Protein AF-A0A7W7F757-F1 (afdb_monomer)

Mean predicted aligned error: 9.84 Å

Secondary structure (DSSP, 8-state):
--EEEEE-PPPPTT-----------S-B----TTEEEEESSPP-----SSSS-S--GGGGSPPEE-EEEETTEEEE-S-TT----HHHHHTTHHHHHGGG-GGG-EEEEEEEEEES-HHHHHHGGG-STTHHHHSTTTT-TTS----EEEEETTEEEEE---SSS--TT--STTGGGGGGGS-GGGS-HHHHT-SEEEETTTEEEEEEESSSEEEEEEEEEE-SSTT-EEEEEEEEESS--SSHHHHHHHHHHHHHHHHHIIIIIITT-

InterPro domains:
  IPR001663 Aromatic-ring-hydroxylating dioxygenase, alpha subunit [PTHR43756] (50-266)
  IPR015879 Aromatic-ring-hydroxylating dioxygenase, alpha subunit, C-terminal domain [PF00848] (103-267)
  IPR036922 Rieske [2Fe-2S] iron-sulphur domain superfamily [G3DSA:2.102.10.10] (54-86)

Structure (mmCIF, N/CA/C/O backbone):
data_AF-A0A7W7F757-F1
#
_entry.id   AF-A0A7W7F757-F1
#
loop_
_atom_site.group_PDB
_atom_site.id
_atom_site.type_symbol
_atom_site.label_atom_id
_atom_site.label_alt_id
_atom_site.label_comp_id
_atom_site.label_asym_id
_atom_site.label_entity_id
_atom_site.label_seq_id
_atom_site.pdbx_PDB_ins_code
_atom_site.Cartn_x
_atom_site.Cartn_y
_atom_site.Cartn_z
_atom_site.occupancy
_atom_site.B_iso_or_equiv
_atom_site.auth_seq_id
_atom_site.auth_comp_id
_atom_site.auth_asym_id
_atom_site.auth_atom_id
_atom_site.pdbx_PDB_model_num
ATOM 1 N N . MET A 1 1 ? -2.028 -22.782 8.704 1.00 47.50 1 MET A N 1
ATOM 2 C CA . MET A 1 1 ? -1.669 -22.076 9.960 1.00 47.50 1 MET A CA 1
ATOM 3 C C . MET A 1 1 ? -2.943 -21.423 10.500 1.00 47.50 1 MET A C 1
ATOM 5 O O . MET A 1 1 ? -3.768 -21.053 9.683 1.00 47.50 1 MET A O 1
ATOM 9 N N . ARG A 1 2 ? -3.193 -21.351 11.820 1.00 57.19 2 ARG A N 1
ATOM 10 C CA . ARG A 1 2 ? -4.355 -20.605 12.362 1.00 57.19 2 ARG A CA 1
ATOM 11 C C . ARG A 1 2 ? -3.866 -19.263 12.910 1.00 57.19 2 ARG A C 1
ATOM 13 O O . ARG A 1 2 ? -3.145 -19.259 13.908 1.00 57.19 2 ARG A O 1
ATOM 20 N N . VAL A 1 3 ? -4.242 -18.168 12.255 1.00 57.59 3 VAL A N 1
ATOM 21 C CA . VAL A 1 3 ? -3.967 -16.788 12.689 1.00 57.59 3 VAL A CA 1
ATOM 22 C C . VAL A 1 3 ? -5.053 -16.351 13.678 1.00 57.59 3 VAL A C 1
ATOM 24 O O . VAL A 1 3 ? -6.215 -16.721 13.520 1.00 57.59 3 VAL A O 1
ATOM 27 N N . ARG A 1 4 ? -4.690 -15.616 14.735 1.00 63.56 4 ARG A N 1
ATOM 28 C CA . ARG A 1 4 ? -5.639 -15.052 15.709 1.00 63.56 4 ARG A CA 1
ATOM 29 C C . ARG A 1 4 ? -5.236 -13.622 16.054 1.00 63.56 4 ARG A C 1
ATOM 31 O O . ARG A 1 4 ? -4.055 -13.393 16.292 1.00 63.56 4 ARG A O 1
ATOM 38 N N . ALA A 1 5 ? -6.203 -12.716 16.174 1.00 61.12 5 ALA A N 1
ATOM 39 C CA . ALA A 1 5 ? -5.987 -11.344 16.636 1.00 61.12 5 ALA A CA 1
ATOM 40 C C . ALA A 1 5 ? -6.722 -11.055 17.951 1.00 61.12 5 ALA A C 1
ATOM 42 O O . ALA A 1 5 ? -7.793 -11.617 18.201 1.00 61.12 5 ALA A O 1
ATOM 43 N N . ARG A 1 6 ? -6.120 -10.221 18.807 1.00 64.00 6 ARG A N 1
ATOM 44 C CA . ARG A 1 6 ? -6.557 -9.932 20.184 1.00 64.00 6 ARG A CA 1
ATOM 45 C C . ARG A 1 6 ? -6.251 -8.486 20.575 1.00 64.00 6 ARG A C 1
ATOM 47 O O . ARG A 1 6 ? -5.293 -7.924 20.064 1.00 64.00 6 ARG A O 1
ATOM 54 N N . VAL A 1 7 ? -7.002 -7.890 21.507 1.00 61.09 7 VAL A N 1
ATOM 55 C CA . VAL A 1 7 ? -6.640 -6.561 22.050 1.00 61.09 7 VAL A CA 1
ATOM 56 C C . VAL A 1 7 ? -5.357 -6.685 22.868 1.00 61.09 7 VAL A C 1
ATOM 58 O O . VAL A 1 7 ? -5.273 -7.540 23.751 1.00 61.09 7 VAL A O 1
ATOM 61 N N . ASN A 1 8 ? -4.393 -5.802 22.620 1.00 50.56 8 ASN A N 1
ATOM 62 C CA . ASN A 1 8 ? -3.241 -5.606 23.491 1.00 50.56 8 ASN A CA 1
ATOM 63 C C . ASN A 1 8 ? -3.662 -4.696 24.662 1.00 50.56 8 ASN A C 1
ATOM 65 O O . ASN A 1 8 ? -3.416 -3.493 24.662 1.00 50.56 8 ASN A O 1
ATOM 69 N N . GLY A 1 9 ? -4.438 -5.248 25.596 1.00 44.56 9 GLY A N 1
ATOM 70 C CA . GLY A 1 9 ? -4.902 -4.534 26.786 1.00 44.56 9 GLY A CA 1
ATOM 71 C C . GLY A 1 9 ? -3.880 -4.623 27.914 1.00 44.56 9 GLY A C 1
ATOM 72 O O . GLY A 1 9 ? -3.249 -5.668 28.090 1.00 44.56 9 GLY A O 1
ATOM 73 N N . LEU A 1 10 ? -3.737 -3.549 28.697 1.00 39.78 10 LEU A N 1
ATOM 74 C CA . LEU A 1 10 ? -3.018 -3.625 29.966 1.00 39.78 10 LEU A CA 1
ATOM 75 C C . LEU A 1 10 ? -3.708 -4.668 30.867 1.00 39.78 10 LEU A C 1
ATOM 77 O O . LEU A 1 10 ? -4.940 -4.666 30.957 1.00 39.78 10 LEU A O 1
ATOM 81 N N . PRO A 1 11 ? -2.945 -5.556 31.524 1.00 46.22 11 PRO A N 1
ATOM 82 C CA . PRO A 1 11 ? -3.489 -6.377 32.595 1.00 46.22 11 PRO A CA 1
ATOM 83 C C . PRO A 1 11 ? -4.147 -5.508 33.677 1.00 46.22 11 PRO A C 1
ATOM 85 O O . PRO A 1 11 ? -3.772 -4.341 33.836 1.00 46.22 11 PRO A O 1
ATOM 88 N N . PRO A 1 12 ? -5.054 -6.070 34.498 1.00 48.41 12 PRO A N 1
ATOM 89 C CA . PRO A 1 12 ? -5.317 -5.515 35.824 1.00 48.41 12 PRO A CA 1
ATOM 90 C C . PRO A 1 12 ? -3.982 -5.227 36.544 1.00 48.41 12 PRO A C 1
ATOM 92 O O . PRO A 1 12 ? -3.024 -5.956 36.290 1.00 48.41 12 PRO A O 1
ATOM 95 N N . PRO A 1 13 ? -3.894 -4.242 37.458 1.00 44.50 13 PRO A N 1
ATOM 96 C CA . PRO A 1 13 ? -2.628 -3.732 38.020 1.00 44.50 13 PRO A CA 1
ATOM 97 C C . PRO A 1 13 ? -1.660 -4.773 38.623 1.00 44.50 13 PRO A C 1
ATOM 99 O O . PRO A 1 13 ? -0.512 -4.449 38.907 1.00 44.50 13 PRO A O 1
ATOM 102 N N . GLU A 1 14 ? -2.116 -6.010 38.821 1.00 44.19 14 GLU A N 1
ATOM 103 C CA . GLU A 1 14 ? -1.440 -7.104 39.520 1.00 44.19 14 GLU A CA 1
ATOM 104 C C . GLU A 1 14 ? -1.126 -8.318 38.613 1.00 44.19 14 GLU A C 1
ATOM 106 O O . GLU A 1 14 ? -0.778 -9.388 39.107 1.00 44.19 14 GLU A O 1
ATOM 111 N N . CYS A 1 15 ? -1.268 -8.197 37.286 1.00 39.16 15 CYS A N 1
ATOM 112 C CA . CYS A 1 15 ? -1.008 -9.284 36.332 1.00 39.16 15 CYS A CA 1
ATOM 113 C C . CYS A 1 15 ? 0.158 -8.966 35.383 1.00 39.16 15 CYS A C 1
ATOM 115 O O . CYS A 1 15 ? 0.242 -7.878 34.828 1.00 39.16 15 CYS A O 1
ATOM 117 N N . GLU A 1 16 ? 1.022 -9.947 35.119 1.00 37.19 16 GLU A N 1
ATOM 118 C CA . GLU A 1 16 ? 2.054 -9.857 34.078 1.00 37.19 16 GLU A CA 1
ATOM 119 C C . GLU A 1 16 ? 1.588 -10.554 32.787 1.00 37.19 16 GLU A C 1
ATOM 121 O O . GLU A 1 16 ? 1.068 -11.674 32.813 1.00 37.19 16 GLU A O 1
ATOM 126 N N . VAL A 1 17 ? 1.798 -9.914 31.627 1.00 40.97 17 VAL A N 1
ATOM 127 C CA . VAL A 1 17 ? 1.723 -10.602 30.326 1.00 40.97 17 VAL A CA 1
ATOM 128 C C . VAL A 1 17 ? 3.021 -11.385 30.152 1.00 40.97 17 VAL A C 1
ATOM 130 O O . VAL A 1 17 ? 4.090 -10.789 30.048 1.00 40.97 17 VAL A O 1
ATOM 133 N N . GLY A 1 18 ? 2.947 -12.711 30.038 1.00 34.53 18 GLY A N 1
ATOM 134 C CA . GLY A 1 18 ? 4.100 -13.508 29.620 1.00 34.53 18 GLY A CA 1
ATOM 135 C C . GLY A 1 18 ? 4.589 -13.074 28.231 1.00 34.53 18 GLY A C 1
ATOM 136 O O . GLY A 1 18 ? 3.899 -13.285 27.226 1.00 34.53 18 GLY A O 1
ATOM 137 N N . ALA A 1 19 ? 5.779 -12.472 28.170 1.00 31.95 19 ALA A N 1
ATOM 138 C CA . ALA A 1 19 ? 6.460 -12.098 26.936 1.00 31.95 19 ALA A CA 1
ATOM 139 C C . ALA A 1 19 ? 6.980 -13.356 26.218 1.00 31.95 19 ALA A C 1
ATOM 141 O O . ALA A 1 19 ? 8.123 -13.775 26.378 1.00 31.95 19 ALA A O 1
ATOM 142 N N . GLY A 1 20 ? 6.119 -13.995 25.426 1.00 28.67 20 GLY A N 1
ATOM 143 C CA . GLY A 1 20 ? 6.567 -14.953 24.420 1.00 28.67 20 GLY A CA 1
ATOM 144 C C . GLY A 1 20 ? 7.278 -14.196 23.303 1.00 28.67 20 GLY A C 1
ATOM 145 O O . GLY A 1 20 ? 6.689 -13.291 22.712 1.00 28.67 20 GLY A O 1
ATOM 146 N N . SER A 1 21 ? 8.533 -14.541 23.020 1.00 27.22 21 SER A N 1
ATOM 147 C CA . SER A 1 21 ? 9.286 -13.931 21.928 1.00 27.22 21 SER A CA 1
ATOM 148 C C . SER A 1 21 ? 8.560 -14.120 20.592 1.00 27.22 21 SER A C 1
ATOM 150 O O . SER A 1 21 ? 8.109 -15.216 20.245 1.00 27.22 21 SER A O 1
ATOM 152 N N . LEU A 1 22 ? 8.445 -13.023 19.840 1.00 30.17 22 LEU A N 1
ATOM 15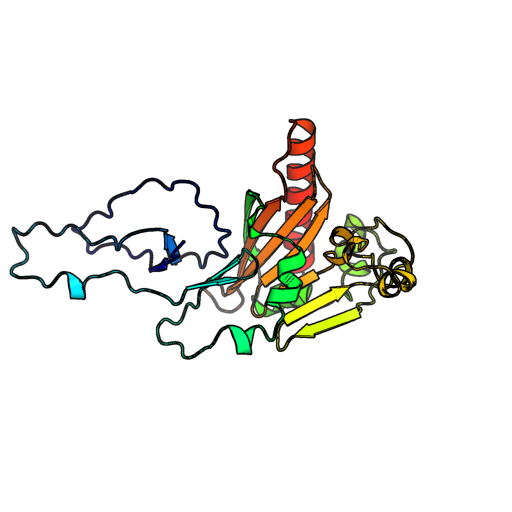3 C CA . LEU A 1 22 ? 8.004 -13.008 18.450 1.00 30.17 22 LEU A CA 1
ATOM 154 C C . LEU A 1 22 ? 8.953 -13.894 17.635 1.00 30.17 22 LEU A C 1
ATOM 156 O O . LEU A 1 22 ? 10.028 -13.464 17.224 1.00 30.17 22 LEU A O 1
ATOM 160 N N . ARG A 1 23 ? 8.573 -15.147 17.373 1.00 27.22 23 ARG A N 1
ATOM 161 C CA . ARG A 1 23 ? 9.147 -15.865 16.234 1.00 27.22 23 ARG A CA 1
ATOM 162 C C . ARG A 1 23 ? 8.566 -15.219 14.986 1.00 27.22 23 ARG A C 1
ATOM 164 O O . ARG A 1 23 ? 7.346 -15.265 14.816 1.00 27.22 23 ARG A O 1
ATOM 171 N N . GLN A 1 24 ? 9.435 -14.632 14.155 1.00 28.56 24 GLN A N 1
ATOM 172 C CA . GLN A 1 24 ? 9.134 -14.183 12.792 1.00 28.56 24 GLN A CA 1
ATOM 173 C C . GLN A 1 24 ? 8.212 -15.209 12.126 1.00 28.56 24 GLN A C 1
ATOM 175 O O . GLN A 1 24 ? 8.634 -16.291 11.717 1.00 28.56 24 GLN A O 1
ATOM 180 N N . SER A 1 25 ? 6.920 -14.909 12.121 1.00 29.28 25 SER A N 1
ATOM 181 C CA . SER A 1 25 ? 5.901 -15.732 11.487 1.00 29.28 25 SER A CA 1
ATOM 182 C C . SER A 1 25 ? 5.552 -15.057 10.171 1.00 29.28 25 SER A C 1
ATO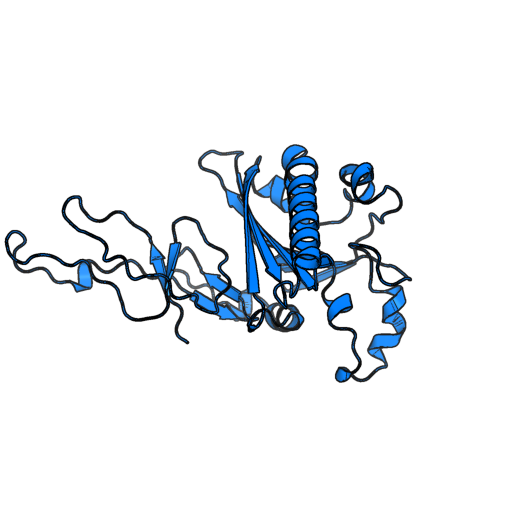M 184 O O . SER A 1 25 ? 5.565 -13.834 10.081 1.00 29.28 25 SER A O 1
ATOM 186 N N . ARG A 1 26 ? 5.316 -15.890 9.156 1.00 34.78 26 ARG A N 1
ATOM 187 C CA . ARG A 1 26 ? 5.163 -15.610 7.718 1.00 34.78 26 ARG A CA 1
ATOM 188 C C . ARG A 1 26 ? 3.907 -14.786 7.377 1.00 34.78 26 ARG A C 1
ATOM 190 O O . ARG A 1 26 ? 3.097 -15.201 6.565 1.00 34.78 26 ARG A O 1
ATOM 197 N N . ALA A 1 27 ? 3.698 -13.687 8.081 1.00 30.39 27 ALA A N 1
ATOM 198 C CA . ALA A 1 27 ? 2.428 -13.001 8.202 1.00 30.39 27 ALA A CA 1
ATOM 199 C C . ALA A 1 27 ? 2.651 -11.497 8.031 1.00 30.39 27 ALA A C 1
ATOM 201 O O . ALA A 1 27 ? 3.305 -10.869 8.863 1.00 30.39 27 ALA A O 1
ATOM 202 N N . PHE A 1 28 ? 2.115 -10.933 6.951 1.00 34.53 28 PHE A N 1
ATOM 203 C CA . PHE A 1 28 ? 2.102 -9.493 6.726 1.00 34.53 28 PHE A CA 1
ATOM 204 C C . PHE A 1 28 ? 0.945 -8.867 7.491 1.00 34.53 28 PHE A C 1
ATOM 206 O O . PHE A 1 28 ? -0.220 -9.208 7.281 1.00 34.53 28 PHE A O 1
ATOM 213 N N . TYR A 1 29 ? 1.293 -7.987 8.426 1.00 44.66 29 TYR A N 1
ATOM 214 C CA . TYR A 1 29 ? 0.347 -7.306 9.295 1.00 44.66 29 TYR A CA 1
ATOM 215 C C . TYR A 1 29 ? -0.041 -5.970 8.669 1.00 44.66 29 TYR A C 1
ATOM 217 O O . TYR A 1 29 ? 0.828 -5.169 8.335 1.00 44.66 29 TYR A O 1
ATOM 225 N N . LEU A 1 30 ? -1.340 -5.695 8.612 1.00 42.50 30 LEU A N 1
ATOM 226 C CA . LEU A 1 30 ? -1.871 -4.335 8.553 1.00 42.50 30 LEU A CA 1
ATOM 227 C C . LEU A 1 30 ? -2.345 -3.997 9.971 1.00 42.50 30 LEU A C 1
ATOM 229 O O . LEU A 1 30 ? -3.523 -4.183 10.286 1.00 42.50 30 LEU A O 1
ATOM 233 N N . PRO A 1 31 ? -1.429 -3.671 10.902 1.00 37.88 31 PRO A N 1
ATOM 234 C CA . PRO A 1 31 ? -1.757 -3.570 12.302 1.00 37.88 31 PRO A CA 1
ATOM 235 C C . PRO A 1 31 ? -2.674 -2.377 12.523 1.00 37.88 31 PRO A C 1
ATOM 237 O O . PRO A 1 31 ? -2.313 -1.214 12.366 1.00 37.88 31 PRO A O 1
ATOM 240 N N . VAL A 1 32 ? -3.845 -2.700 13.035 1.00 46.84 32 VAL A N 1
ATOM 241 C CA . VAL A 1 32 ? -4.548 -1.802 13.930 1.00 46.84 32 VAL A CA 1
ATOM 242 C C . VAL A 1 32 ? -3.661 -1.682 15.183 1.00 46.84 32 VAL A C 1
ATOM 244 O O . VAL A 1 32 ? -3.337 -2.716 15.767 1.00 46.84 32 VAL A O 1
ATOM 247 N N . PRO A 1 33 ? -3.213 -0.484 15.605 1.00 37.25 33 PRO A N 1
ATOM 248 C CA . PRO A 1 33 ? -2.121 -0.331 16.583 1.00 37.25 33 PRO A CA 1
ATOM 249 C C . PRO A 1 33 ? -2.335 -1.018 17.941 1.00 37.25 33 PRO A C 1
ATOM 251 O O . PRO A 1 33 ? -1.374 -1.301 18.651 1.00 37.25 33 PRO A O 1
ATOM 254 N N . TRP A 1 34 ? -3.589 -1.291 18.302 1.00 42.06 34 TRP A N 1
ATOM 255 C CA . TRP A 1 34 ? -3.996 -1.935 19.554 1.00 42.06 34 TRP A CA 1
ATOM 256 C C . TRP A 1 34 ? -4.328 -3.431 19.406 1.00 42.06 34 TRP A C 1
ATOM 258 O O . TRP A 1 34 ? -4.761 -4.062 20.372 1.00 42.06 34 TRP A O 1
ATOM 268 N N . LEU A 1 35 ? -4.140 -4.012 18.217 1.00 39.75 35 LEU A N 1
ATOM 269 C CA . LEU A 1 35 ? -4.458 -5.402 17.909 1.00 39.75 35 LEU A CA 1
ATOM 270 C C . LEU A 1 35 ? -3.176 -6.245 17.803 1.00 39.75 35 LEU A C 1
ATOM 272 O O . LEU A 1 35 ? -2.370 -6.076 16.893 1.00 39.75 35 LEU A O 1
ATOM 276 N N . ASP A 1 36 ? -3.007 -7.181 18.730 1.00 46.47 36 ASP A N 1
ATOM 277 C CA . ASP A 1 36 ? -1.928 -8.164 18.745 1.00 46.47 36 ASP A CA 1
ATOM 278 C C . ASP A 1 36 ? -2.355 -9.427 17.982 1.00 46.47 36 ASP A C 1
ATOM 280 O O . ASP A 1 36 ? -3.330 -10.099 18.341 1.00 46.47 36 ASP A O 1
ATOM 284 N N . ILE A 1 37 ? -1.636 -9.746 16.905 1.00 50.06 37 ILE A N 1
ATOM 285 C CA . ILE A 1 37 ? -1.899 -10.900 16.045 1.00 50.06 37 ILE A CA 1
ATOM 286 C C . ILE A 1 37 ? -0.818 -11.952 16.293 1.00 50.06 37 ILE A C 1
ATOM 288 O O . ILE A 1 37 ? 0.353 -11.737 15.995 1.00 50.06 37 ILE A O 1
ATOM 292 N N . ARG A 1 38 ? -1.210 -13.123 16.809 1.00 55.41 38 ARG A N 1
ATOM 293 C CA . ARG A 1 38 ? -0.286 -14.222 17.136 1.00 55.41 38 ARG A CA 1
ATOM 294 C C . ARG A 1 38 ? -0.702 -15.528 16.471 1.00 55.41 38 ARG A C 1
ATOM 296 O O . ARG A 1 38 ? -1.887 -15.821 16.295 1.00 55.41 38 ARG A O 1
ATOM 303 N N . SER A 1 39 ? 0.288 -16.368 16.179 1.00 43.75 39 SER A N 1
ATOM 304 C CA . SER A 1 39 ? 0.068 -17.787 15.889 1.00 43.75 39 SER A CA 1
ATOM 305 C C . SER A 1 39 ? 0.159 -18.605 17.185 1.00 43.75 39 SER A C 1
ATOM 307 O O . SER A 1 39 ? 1.052 -18.380 17.998 1.00 43.75 39 SER A O 1
ATOM 309 N N . GLY A 1 40 ? -0.773 -19.540 17.414 1.00 46.56 40 GLY A N 1
ATOM 310 C CA . GLY A 1 40 ? -0.714 -20.464 18.561 1.00 46.56 40 GLY A CA 1
ATOM 311 C C . GLY A 1 40 ? -1.915 -20.451 19.521 1.00 46.56 40 GLY A C 1
ATOM 312 O O . GLY A 1 40 ? -3.030 -20.056 19.164 1.00 46.56 40 GLY A O 1
ATOM 313 N N . ARG A 1 41 ? -1.704 -21.000 20.730 1.00 44.50 41 ARG A N 1
ATOM 314 C CA . ARG A 1 41 ? -2.725 -21.177 21.785 1.00 44.50 41 ARG A CA 1
ATOM 315 C C . ARG A 1 41 ? -3.074 -19.850 22.472 1.00 44.50 41 ARG A C 1
ATOM 317 O O . ARG A 1 41 ? -2.304 -18.901 22.427 1.00 44.50 41 ARG A O 1
ATOM 324 N N . GLN A 1 42 ? -4.245 -19.809 23.114 1.00 48.03 42 GLN A N 1
ATOM 325 C CA . GLN A 1 42 ? -4.698 -18.670 23.918 1.00 48.03 42 GLN A CA 1
ATOM 326 C C . GLN A 1 42 ? -3.679 -18.349 25.033 1.00 48.03 42 GLN A C 1
ATOM 328 O O . GLN A 1 42 ? -3.487 -19.214 25.889 1.00 48.03 42 GLN A O 1
ATOM 333 N N . PRO A 1 43 ? -3.047 -17.159 25.079 1.00 50.31 43 PRO A N 1
ATOM 334 C CA . PRO A 1 43 ? -2.450 -16.683 26.319 1.00 50.31 43 PRO A CA 1
ATOM 335 C C . PRO A 1 43 ? -3.574 -16.429 27.331 1.00 50.31 43 PRO A C 1
ATOM 337 O O . PRO A 1 43 ? -4.597 -15.831 26.993 1.00 50.31 43 PRO A O 1
ATOM 340 N N . TYR A 1 44 ? -3.391 -16.926 28.549 1.00 47.31 44 TYR A N 1
ATOM 341 C CA . TYR A 1 44 ? -4.247 -16.651 29.697 1.00 47.31 44 TYR A CA 1
ATOM 342 C C . TYR A 1 44 ? -3.431 -15.875 30.726 1.00 47.31 44 TYR A C 1
ATOM 344 O O . TYR A 1 44 ? -2.243 -16.154 30.919 1.00 47.31 44 TYR A O 1
ATOM 352 N N . TRP A 1 45 ? -4.072 -14.925 31.401 1.00 47.59 45 TRP A N 1
ATOM 353 C CA . TRP A 1 45 ? -3.485 -14.263 32.559 1.00 47.59 45 TRP A CA 1
ATOM 354 C C . TRP A 1 45 ? -3.111 -15.313 33.611 1.00 47.59 45 TRP A C 1
ATOM 356 O O . TRP A 1 45 ? -3.913 -16.187 33.959 1.00 47.59 45 TRP A O 1
ATOM 366 N N . HIS A 1 46 ? -1.864 -15.281 34.077 1.00 49.66 46 HIS A N 1
ATOM 367 C CA . HIS A 1 46 ? -1.426 -16.129 35.180 1.00 49.66 46 HIS A CA 1
ATOM 368 C C . HIS A 1 46 ? -1.900 -15.508 36.492 1.00 49.66 46 HIS A C 1
ATOM 370 O O . HIS A 1 46 ? -1.175 -14.766 37.141 1.00 49.66 46 HIS A O 1
ATOM 376 N N . PHE A 1 47 ? -3.133 -15.822 36.880 1.00 52.84 47 PHE A N 1
ATOM 377 C CA . PHE A 1 47 ? -3.633 -15.484 38.207 1.00 52.84 47 PHE A CA 1
ATOM 378 C C . PHE A 1 47 ? -2.986 -16.406 39.246 1.00 52.84 47 PHE A C 1
ATOM 380 O O . PHE A 1 47 ? -3.148 -17.631 39.185 1.00 52.84 47 PHE A O 1
ATOM 387 N N . GLY A 1 48 ? -2.257 -15.830 40.205 1.00 53.34 48 GLY A N 1
ATOM 388 C CA . GLY A 1 48 ? -1.913 -16.530 41.439 1.00 53.34 48 GLY A CA 1
ATOM 389 C C . GLY A 1 48 ? -3.195 -16.810 42.224 1.00 53.34 48 GLY A C 1
ATOM 390 O O . GLY A 1 48 ? -3.994 -15.911 42.444 1.00 53.34 48 GLY A O 1
ATOM 391 N N . THR A 1 49 ? -3.428 -18.052 42.647 1.00 53.69 49 THR A N 1
ATOM 392 C CA . THR A 1 49 ? -4.676 -18.432 43.344 1.00 53.69 49 THR A CA 1
ATOM 393 C C . THR A 1 49 ? -4.771 -17.888 44.775 1.00 53.69 49 THR A C 1
ATOM 395 O O . THR A 1 49 ? -5.836 -17.925 45.387 1.00 53.69 49 THR A O 1
ATOM 398 N N . ARG A 1 50 ? -3.672 -17.360 45.333 1.00 52.88 50 ARG A N 1
ATOM 399 C CA . ARG A 1 50 ? -3.665 -16.709 46.650 1.00 52.88 50 ARG A CA 1
ATOM 400 C C . ARG A 1 50 ? -4.107 -15.255 46.501 1.00 52.88 50 ARG A C 1
ATOM 402 O O . ARG A 1 50 ? -3.295 -14.413 46.147 1.00 52.88 50 ARG A O 1
ATOM 409 N N . GLY A 1 51 ? -5.378 -14.983 46.787 1.00 59.34 51 GLY A N 1
ATOM 410 C CA . GLY A 1 51 ? -5.924 -13.620 46.886 1.00 59.34 51 GLY A CA 1
ATOM 411 C C . GLY A 1 51 ? -7.222 -13.383 46.115 1.00 59.34 51 GLY A C 1
ATOM 412 O O . GLY A 1 51 ? -7.927 -12.431 46.418 1.00 59.34 51 GLY A O 1
ATOM 413 N N . PHE A 1 52 ? -7.572 -14.267 45.176 1.00 63.22 52 PHE A N 1
ATOM 414 C CA . PHE A 1 52 ? -8.614 -13.993 44.179 1.00 63.22 52 PHE A CA 1
ATOM 415 C C . PHE A 1 52 ? -9.854 -14.909 44.233 1.00 63.22 52 PHE A C 1
ATOM 417 O O . PHE A 1 52 ? -10.797 -14.692 43.480 1.00 63.22 52 PHE A O 1
ATOM 424 N N . GLY A 1 53 ? -9.890 -15.901 45.131 1.00 71.12 53 GLY A N 1
ATOM 425 C CA . GLY A 1 53 ? -10.998 -16.865 45.213 1.00 71.12 53 GLY A CA 1
ATOM 426 C C . GLY A 1 53 ? -11.083 -17.806 44.001 1.00 71.12 53 GLY A C 1
ATOM 427 O O . GLY A 1 53 ? -10.123 -17.938 43.238 1.00 71.12 53 GLY A O 1
ATOM 428 N N . ASP A 1 54 ? -12.227 -18.477 43.842 1.00 72.62 54 ASP A N 1
ATOM 429 C CA . ASP A 1 54 ? -12.512 -19.320 42.677 1.00 72.62 54 ASP A CA 1
ATOM 430 C C . ASP A 1 54 ? -12.855 -18.435 41.469 1.00 72.62 54 ASP A C 1
ATOM 432 O O . ASP A 1 54 ? -13.943 -17.869 41.383 1.00 72.62 54 ASP A O 1
ATOM 436 N N . ILE A 1 55 ? -11.909 -18.305 40.537 1.00 73.38 55 ILE A N 1
ATOM 437 C CA . ILE A 1 55 ? -12.088 -17.586 39.268 1.00 73.38 55 ILE A CA 1
ATOM 438 C C . ILE A 1 55 ? -12.248 -18.588 38.124 1.00 73.38 55 ILE A C 1
ATOM 440 O O . ILE A 1 55 ? -11.376 -19.442 37.923 1.00 73.38 55 ILE A O 1
ATOM 444 N N . ASP A 1 56 ? -13.287 -18.414 37.301 1.00 75.94 56 ASP A N 1
ATOM 445 C CA . ASP A 1 56 ? -13.332 -19.037 35.979 1.00 75.94 56 ASP A CA 1
ATOM 446 C C . ASP A 1 56 ? -12.428 -18.263 35.010 1.00 75.94 56 ASP A C 1
ATOM 448 O O . ASP A 1 56 ? -12.709 -17.146 34.579 1.00 75.94 56 ASP A O 1
ATOM 452 N N . LYS A 1 57 ? -11.296 -18.870 34.647 1.00 69.94 57 LYS A N 1
ATOM 453 C CA . LYS A 1 57 ? -10.326 -18.271 33.720 1.00 69.94 57 LYS A CA 1
ATOM 454 C C . LYS A 1 57 ? -10.900 -18.059 32.316 1.00 69.94 57 LYS A C 1
ATOM 456 O O . LYS A 1 57 ? -10.305 -17.297 31.551 1.00 69.94 57 LYS A O 1
ATOM 461 N N . ALA A 1 58 ? -11.998 -18.729 31.959 1.00 75.19 58 ALA A N 1
ATOM 462 C CA . ALA A 1 58 ? -12.674 -18.530 30.683 1.00 75.19 58 ALA A CA 1
ATOM 463 C C . ALA A 1 58 ? -13.241 -17.106 30.545 1.00 75.19 58 ALA A C 1
ATOM 465 O O . ALA A 1 58 ? -13.192 -16.553 29.444 1.00 75.19 58 ALA A O 1
ATOM 466 N N . ASP A 1 59 ? -13.658 -16.484 31.652 1.00 74.06 59 ASP A N 1
ATOM 467 C CA . ASP A 1 59 ? -14.270 -15.146 31.675 1.00 74.06 59 ASP A CA 1
ATOM 468 C C . ASP A 1 59 ? -13.257 -14.005 31.477 1.00 74.06 59 ASP A C 1
ATOM 470 O O . ASP A 1 59 ? -13.625 -12.878 31.151 1.00 74.06 59 ASP A O 1
ATOM 474 N N . TYR A 1 60 ? -11.962 -14.297 31.624 1.00 72.75 60 TYR A N 1
ATOM 475 C CA . TYR A 1 60 ? -10.875 -13.310 31.577 1.00 72.75 60 TYR A CA 1
ATOM 476 C C . TYR A 1 60 ? -9.930 -13.514 30.383 1.00 72.75 60 TYR A C 1
ATOM 478 O O . TYR A 1 60 ? -8.801 -13.016 30.367 1.00 72.75 60 TYR A O 1
ATOM 486 N N . GLY A 1 61 ? -10.363 -14.264 29.367 1.00 73.12 61 GLY A N 1
ATOM 487 C CA . GLY A 1 61 ? -9.622 -14.407 28.116 1.00 73.12 61 GLY A CA 1
ATOM 488 C C . GLY A 1 61 ? -9.560 -13.097 27.321 1.00 73.12 61 GLY A C 1
ATOM 489 O O . GLY A 1 61 ? -10.493 -12.299 27.324 1.00 73.12 61 GLY A O 1
ATOM 490 N N . LEU A 1 62 ? -8.469 -12.880 26.578 1.00 75.44 62 LEU A N 1
ATOM 491 C CA . LEU A 1 62 ? -8.394 -11.752 25.642 1.00 75.44 62 LEU A CA 1
ATOM 492 C C . LEU A 1 62 ? -9.503 -11.853 24.581 1.00 75.44 62 LEU A C 1
ATOM 494 O O . LEU A 1 62 ? -9.678 -12.915 23.971 1.00 75.44 62 LEU A O 1
ATOM 498 N N . ARG A 1 63 ? -10.182 -10.729 24.310 1.00 77.50 63 ARG A N 1
ATOM 499 C CA . ARG A 1 63 ? -11.208 -10.635 23.260 1.00 77.50 63 ARG A CA 1
ATOM 500 C C . ARG A 1 63 ? -10.600 -11.012 21.909 1.00 77.50 63 ARG A C 1
ATOM 502 O O . ARG A 1 63 ? -9.563 -10.469 21.528 1.00 77.50 63 ARG A O 1
ATOM 509 N N . GLN A 1 64 ? -11.221 -11.967 21.220 1.00 80.25 64 GLN A N 1
ATOM 510 C CA . GLN A 1 64 ? -10.794 -12.421 19.896 1.00 80.25 64 GLN A CA 1
ATOM 511 C C . GLN A 1 64 ? -11.485 -11.608 18.808 1.00 80.25 64 GLN A C 1
ATOM 513 O O . GLN A 1 64 ? -12.655 -11.264 18.952 1.00 80.25 64 GLN A O 1
ATOM 518 N N . PHE A 1 65 ? -10.766 -11.354 17.719 1.00 83.56 65 PHE A N 1
ATOM 519 C CA . PHE A 1 65 ? -11.304 -10.696 16.533 1.00 83.56 65 PHE A CA 1
ATOM 520 C C . PHE A 1 65 ? -11.337 -11.671 15.354 1.00 83.56 65 PHE A C 1
ATOM 522 O O . PHE A 1 65 ? -10.450 -12.529 15.256 1.00 83.56 65 PHE A O 1
ATOM 529 N N . PRO A 1 66 ? -12.330 -11.547 14.457 1.00 85.06 66 PRO A N 1
ATOM 530 C CA . PRO A 1 66 ? -12.344 -12.234 13.179 1.00 85.06 66 PRO A CA 1
ATOM 531 C C . PRO A 1 66 ? -11.088 -11.890 12.387 1.00 85.06 66 PRO A C 1
ATOM 533 O O . PRO A 1 66 ? -10.771 -10.718 12.165 1.00 85.06 66 PRO A O 1
ATOM 536 N N . VAL A 1 67 ? -10.367 -12.934 11.988 1.00 86.75 67 VAL A N 1
ATOM 537 C CA . VAL A 1 67 ? -9.161 -12.832 11.172 1.00 86.75 67 VAL A CA 1
ATOM 538 C C . VAL A 1 67 ? -9.198 -13.890 10.093 1.00 86.75 67 VAL A C 1
ATOM 540 O O . VAL A 1 67 ? -9.536 -15.044 10.367 1.00 86.75 67 VAL A O 1
ATOM 543 N N . ILE A 1 68 ? -8.784 -13.512 8.892 1.00 87.25 68 ILE A N 1
ATOM 544 C CA . ILE A 1 68 ? -8.627 -14.425 7.771 1.00 87.25 68 ILE A CA 1
ATOM 545 C C . ILE A 1 68 ? -7.350 -14.116 6.990 1.00 87.25 68 ILE A C 1
ATOM 547 O O . ILE A 1 68 ? -6.892 -12.980 6.934 1.00 87.25 68 ILE A O 1
ATOM 551 N N . GLU A 1 69 ?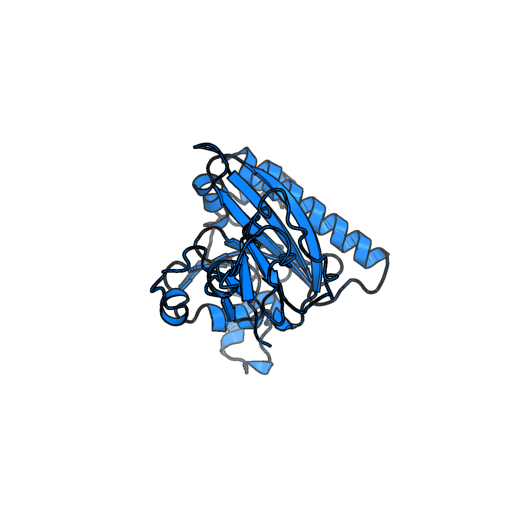 -6.762 -15.156 6.408 1.00 89.56 69 GLU A N 1
ATOM 552 C CA . GLU A 1 69 ? -5.634 -15.052 5.489 1.00 89.56 69 GLU A CA 1
ATOM 553 C C . GLU A 1 69 ? -6.135 -15.285 4.054 1.00 89.56 69 GLU A C 1
ATOM 555 O O . GLU A 1 69 ? -6.715 -16.336 3.753 1.00 89.56 69 GLU A O 1
ATOM 560 N N . ARG A 1 70 ? -5.939 -14.293 3.180 1.00 90.81 70 ARG A N 1
ATOM 561 C CA . ARG A 1 70 ? -6.308 -14.313 1.750 1.00 90.81 70 ARG A CA 1
ATOM 562 C C . ARG A 1 70 ? -5.274 -13.519 0.959 1.00 90.81 70 ARG A C 1
ATOM 564 O O . ARG A 1 70 ? -4.791 -12.505 1.456 1.00 90.81 70 ARG A O 1
ATOM 571 N N . ALA A 1 71 ? -4.918 -13.991 -0.237 1.00 92.44 71 ALA A N 1
ATOM 572 C CA . ALA A 1 71 ? -3.894 -13.381 -1.098 1.00 92.44 71 ALA A CA 1
ATOM 573 C C . ALA A 1 71 ? -2.527 -13.138 -0.411 1.00 92.44 71 ALA A C 1
ATOM 575 O O . ALA A 1 71 ? -1.804 -12.218 -0.769 1.00 92.44 71 ALA A O 1
ATOM 576 N N . GLY A 1 72 ? -2.168 -13.938 0.604 1.00 91.50 72 GLY A N 1
ATOM 577 C CA . GLY A 1 72 ? -0.940 -13.737 1.392 1.00 91.50 72 GLY A CA 1
ATOM 578 C C . GLY A 1 72 ? -0.992 -12.570 2.390 1.00 91.50 72 GLY A C 1
AT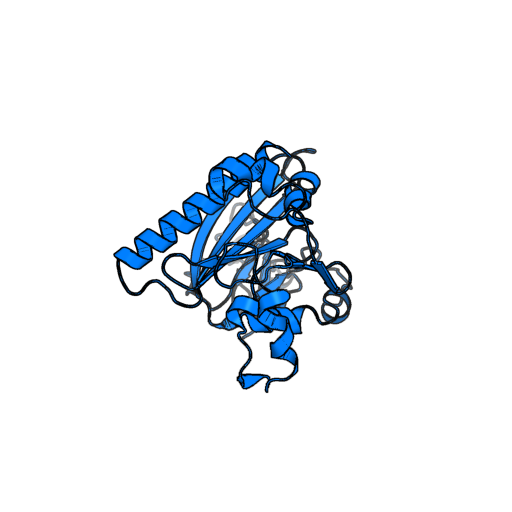OM 579 O O . GLY A 1 72 ? 0.022 -12.248 3.004 1.00 91.50 72 GLY A O 1
ATOM 580 N N . LEU A 1 73 ? -2.165 -11.957 2.575 1.00 90.19 73 LEU A N 1
ATOM 581 C CA . LEU A 1 73 ? -2.416 -10.858 3.505 1.00 90.19 73 LEU A CA 1
ATOM 582 C C . LEU A 1 73 ? -3.292 -11.324 4.673 1.00 90.19 73 LEU A C 1
ATOM 584 O O . LEU A 1 73 ? -4.160 -12.190 4.519 1.00 90.19 73 LEU A O 1
ATOM 588 N N . ILE A 1 74 ? -3.085 -10.715 5.843 1.00 88.56 74 ILE A N 1
ATOM 589 C CA . ILE A 1 74 ? -3.953 -10.900 7.008 1.00 88.56 74 ILE A CA 1
ATOM 590 C C . ILE A 1 74 ? -5.009 -9.802 7.036 1.00 88.56 74 ILE A C 1
ATOM 592 O O . ILE A 1 74 ? -4.701 -8.620 7.175 1.00 88.56 74 ILE A O 1
ATOM 596 N N . TRP A 1 75 ? -6.264 -10.226 7.006 1.00 87.50 75 TRP A N 1
ATOM 597 C CA . TRP A 1 75 ? -7.442 -9.383 7.102 1.00 87.50 75 TRP A CA 1
ATOM 598 C C . TRP A 1 75 ? -8.014 -9.513 8.505 1.00 87.50 75 TRP A C 1
ATOM 600 O O . TRP A 1 75 ? -8.311 -10.622 8.950 1.00 87.50 75 TRP A O 1
ATOM 610 N N . ALA A 1 76 ? -8.166 -8.396 9.209 1.00 85.75 76 ALA A N 1
ATOM 611 C CA . ALA A 1 76 ? -8.714 -8.368 10.558 1.00 85.75 76 ALA A CA 1
ATOM 612 C C . ALA A 1 76 ? -9.897 -7.404 10.629 1.00 85.75 76 ALA A C 1
ATOM 614 O O . ALA A 1 76 ? -9.811 -6.272 10.156 1.00 85.75 76 ALA A O 1
ATOM 615 N N . ILE A 1 77 ? -10.990 -7.841 11.256 1.00 84.00 77 ILE A N 1
ATOM 616 C CA . ILE A 1 77 ? -12.171 -7.002 11.466 1.00 84.00 77 ILE A CA 1
ATOM 617 C C . ILE A 1 77 ? -12.175 -6.537 12.919 1.00 84.00 77 ILE A C 1
ATOM 619 O O . ILE A 1 77 ? -12.278 -7.341 13.842 1.00 84.00 77 ILE A O 1
ATOM 623 N N . VAL A 1 78 ? -12.077 -5.222 13.125 1.00 81.12 78 VAL A N 1
ATOM 624 C CA . VAL A 1 78 ? -12.021 -4.604 14.465 1.00 81.12 78 VAL A CA 1
ATOM 625 C C . VAL A 1 78 ? -13.337 -4.679 15.234 1.00 81.12 78 VAL A C 1
ATOM 627 O O . VAL A 1 78 ? -13.353 -4.431 16.434 1.00 81.12 78 VAL A O 1
ATOM 630 N N . ASN A 1 79 ? -14.438 -5.022 14.565 1.00 82.75 79 ASN A N 1
ATOM 631 C CA . ASN A 1 79 ? -15.694 -5.363 15.215 1.00 82.75 79 ASN A CA 1
ATOM 632 C C . ASN A 1 79 ? -15.773 -6.891 15.396 1.00 82.75 79 ASN A C 1
ATOM 634 O O . ASN A 1 79 ? -15.967 -7.604 14.411 1.00 82.75 79 ASN A O 1
ATOM 638 N N . PRO A 1 80 ? -15.636 -7.413 16.623 1.00 83.19 80 PRO A N 1
ATOM 639 C CA . PRO A 1 80 ? -15.662 -8.850 16.866 1.00 83.19 80 PRO A CA 1
ATOM 640 C C . PRO A 1 80 ? -17.062 -9.462 16.752 1.00 83.19 80 PRO A C 1
ATOM 642 O O . PRO A 1 80 ? -17.171 -10.665 16.549 1.00 83.19 80 PRO A O 1
ATOM 645 N N . ASP A 1 81 ? -18.107 -8.636 16.816 1.00 86.12 81 ASP A N 1
ATOM 646 C CA . ASP A 1 81 ? -19.507 -9.054 16.694 1.00 86.12 81 ASP A CA 1
ATOM 647 C C . ASP A 1 81 ? -20.011 -8.915 15.239 1.00 86.12 81 ASP A C 1
ATOM 649 O O . ASP A 1 81 ? -21.209 -8.996 14.956 1.00 86.12 81 ASP A O 1
ATOM 653 N N . THR A 1 82 ? -19.091 -8.663 14.300 1.00 85.50 82 THR A N 1
ATOM 654 C CA . THR A 1 82 ? -19.391 -8.464 12.881 1.00 85.50 82 THR A CA 1
ATOM 655 C C . THR A 1 82 ? -20.115 -9.662 12.267 1.00 85.50 82 THR A C 1
ATOM 657 O O . THR A 1 82 ? -19.814 -10.815 12.565 1.00 85.50 82 THR A O 1
ATOM 660 N N . GLN A 1 83 ? -21.033 -9.366 11.351 1.00 88.38 83 GLN A N 1
ATOM 661 C CA . GLN A 1 83 ? -21.640 -10.342 10.441 1.00 88.38 83 GLN A CA 1
ATOM 662 C C . GLN A 1 83 ? -21.076 -10.198 9.018 1.00 88.38 83 GLN A C 1
ATOM 664 O O . GLN A 1 83 ? -21.644 -10.722 8.066 1.00 88.38 83 GLN A O 1
ATOM 669 N N . LEU A 1 84 ? -19.993 -9.426 8.854 1.00 85.38 84 LEU A N 1
ATOM 670 C CA . LEU A 1 84 ? -19.342 -9.238 7.563 1.00 85.38 84 LEU A CA 1
ATOM 671 C C . LEU A 1 84 ? -18.713 -10.554 7.111 1.00 85.38 84 LEU A C 1
ATOM 673 O O . LEU A 1 84 ? -17.813 -11.082 7.766 1.00 85.38 84 LEU A O 1
ATOM 677 N N . GLU A 1 85 ? -19.162 -11.029 5.958 1.00 87.25 85 GLU A N 1
ATOM 678 C CA . GLU A 1 85 ? -18.523 -12.106 5.216 1.00 87.25 85 GLU A CA 1
ATOM 679 C C . GLU A 1 85 ? -17.466 -11.507 4.284 1.00 87.25 85 GLU A C 1
ATOM 681 O O . GLU A 1 85 ? -17.718 -10.523 3.582 1.00 87.25 85 GLU A O 1
ATOM 686 N N . ILE A 1 86 ? -16.259 -12.071 4.300 1.00 85.06 86 ILE A N 1
ATOM 687 C CA . ILE A 1 86 ? -15.121 -11.498 3.576 1.00 85.06 86 ILE A CA 1
ATOM 688 C C . ILE A 1 86 ? -15.229 -11.734 2.067 1.00 85.06 86 ILE A C 1
ATOM 690 O O . ILE A 1 86 ? -14.891 -10.842 1.295 1.00 85.06 86 ILE A O 1
ATOM 694 N N . GLU A 1 87 ? -15.749 -12.882 1.626 1.00 90.12 87 GLU A N 1
ATOM 695 C CA . GLU A 1 87 ? -15.882 -13.197 0.203 1.00 90.12 87 GLU A CA 1
ATOM 696 C C . GLU A 1 87 ? -16.824 -12.206 -0.527 1.00 90.12 87 GLU A C 1
ATOM 698 O O . GLU A 1 87 ? -16.397 -11.607 -1.520 1.00 90.12 87 GLU A O 1
ATOM 703 N N . PRO A 1 88 ? -18.051 -11.910 -0.038 1.00 91.50 88 PRO A N 1
ATOM 704 C CA . PRO A 1 88 ? -18.901 -10.872 -0.632 1.00 91.50 88 PRO A CA 1
ATOM 705 C C . PRO A 1 88 ? -18.339 -9.451 -0.517 1.00 91.50 88 PR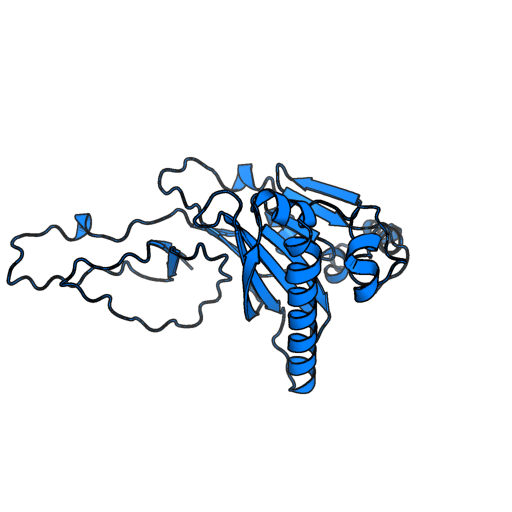O A C 1
ATOM 707 O O . PRO A 1 88 ? -18.699 -8.589 -1.322 1.00 91.50 88 PRO A O 1
ATOM 710 N N . PHE A 1 89 ? -17.499 -9.188 0.488 1.00 90.06 89 PHE A N 1
ATOM 711 C CA . PHE A 1 89 ? -16.840 -7.896 0.660 1.00 90.06 89 PHE A CA 1
ATOM 712 C C . PHE A 1 89 ? -15.766 -7.671 -0.410 1.00 90.06 89 PHE A C 1
ATOM 714 O O . PHE A 1 89 ? -15.801 -6.644 -1.083 1.00 90.06 89 PHE A O 1
ATOM 721 N N . LEU A 1 90 ? -14.879 -8.654 -0.612 1.00 91.12 90 LEU A N 1
ATOM 722 C CA . LEU A 1 90 ? -13.775 -8.570 -1.573 1.00 91.12 90 LEU A CA 1
ATOM 723 C C . LEU A 1 90 ? -14.234 -8.721 -3.024 1.00 91.12 90 LEU A C 1
ATOM 725 O O . LEU A 1 90 ? -13.576 -8.201 -3.917 1.00 91.12 90 LEU A O 1
ATOM 729 N N . LYS A 1 91 ? -15.356 -9.406 -3.284 1.00 94.75 91 LYS A N 1
ATOM 730 C CA . LYS A 1 91 ? -15.923 -9.581 -4.636 1.00 94.75 91 LYS A CA 1
ATOM 731 C C . LYS A 1 91 ? -14.918 -10.116 -5.669 1.00 94.75 91 LYS A C 1
ATOM 733 O O . LYS A 1 91 ? -14.918 -9.667 -6.812 1.00 94.75 91 LYS A O 1
ATOM 738 N N . GLY A 1 92 ? -14.064 -11.056 -5.265 1.00 94.31 92 GLY A N 1
ATOM 739 C CA . GLY A 1 92 ? -13.020 -11.641 -6.117 1.00 94.31 92 GLY A CA 1
ATOM 740 C C . GLY A 1 92 ? -11.757 -10.784 -6.257 1.00 94.31 92 GLY A C 1
ATOM 741 O O . GLY A 1 92 ? -10.833 -11.162 -6.969 1.00 94.31 92 GLY A O 1
ATOM 742 N N . TYR A 1 93 ? -11.671 -9.640 -5.572 1.00 94.75 93 TYR A N 1
ATOM 743 C CA . TYR A 1 93 ? -10.475 -8.796 -5.592 1.00 94.75 93 TYR A CA 1
ATOM 744 C C . TYR A 1 93 ? -9.233 -9.504 -5.037 1.00 94.75 93 TYR A C 1
ATOM 746 O O . TYR A 1 93 ? -8.115 -9.233 -5.470 1.00 94.75 93 TYR A O 1
ATOM 754 N N . ASP A 1 94 ? -9.410 -10.437 -4.101 1.00 93.44 94 ASP A N 1
ATOM 755 C CA . ASP A 1 94 ? -8.334 -11.270 -3.568 1.00 93.44 94 ASP A CA 1
ATOM 756 C C . ASP A 1 94 ? -7.710 -12.201 -4.608 1.00 93.44 94 ASP A C 1
ATOM 758 O O . ASP A 1 94 ? -6.510 -12.458 -4.531 1.00 93.44 94 ASP A O 1
ATOM 762 N N . GLU A 1 95 ? -8.474 -12.667 -5.597 1.00 92.62 95 GLU A N 1
ATOM 763 C CA . GLU A 1 95 ? -7.932 -13.462 -6.704 1.00 92.62 95 GLU A CA 1
ATOM 764 C C . GLU A 1 95 ? -6.938 -12.628 -7.513 1.00 92.62 95 GLU A C 1
ATOM 766 O O . GLU A 1 95 ? -5.830 -13.077 -7.803 1.00 92.62 95 GLU A O 1
ATOM 771 N N . VAL A 1 96 ? -7.277 -11.368 -7.782 1.00 91.12 96 VAL A N 1
ATOM 772 C CA . VAL A 1 96 ? -6.401 -10.453 -8.517 1.00 91.12 96 VAL A CA 1
ATOM 773 C C . VAL A 1 96 ? -5.214 -10.025 -7.653 1.00 91.12 96 VAL A C 1
ATOM 775 O O . VAL A 1 96 ? -4.078 -10.074 -8.113 1.00 91.12 96 VAL A O 1
ATOM 778 N N . LEU A 1 97 ? -5.420 -9.709 -6.370 1.00 93.00 97 LEU A N 1
ATOM 779 C CA . LEU A 1 97 ? -4.316 -9.444 -5.437 1.00 93.00 97 LEU A CA 1
ATOM 780 C C . LEU A 1 97 ? -3.368 -10.644 -5.287 1.00 93.00 97 LEU A C 1
ATOM 782 O O . LEU A 1 97 ? -2.190 -10.462 -4.982 1.00 93.00 97 LEU A O 1
ATOM 786 N N . SER A 1 98 ? -3.838 -11.876 -5.511 1.00 92.69 98 SER A N 1
ATOM 787 C CA . SER A 1 98 ? -2.991 -13.069 -5.406 1.00 92.69 98 SER A CA 1
ATOM 788 C C . SER A 1 98 ? -1.859 -13.106 -6.440 1.00 92.69 98 SER A C 1
ATOM 790 O O . SER A 1 98 ? -0.844 -13.758 -6.187 1.00 92.69 98 SER A O 1
ATOM 792 N N . THR A 1 99 ? -1.977 -12.337 -7.532 1.00 88.94 99 THR A N 1
ATOM 793 C CA . THR A 1 99 ? -0.938 -12.162 -8.566 1.00 88.94 99 THR A CA 1
ATOM 794 C C . THR A 1 99 ? 0.374 -11.589 -8.025 1.00 88.94 99 THR A C 1
ATOM 796 O O . THR A 1 99 ? 1.435 -11.838 -8.595 1.00 88.94 99 THR A O 1
ATOM 799 N N . PHE A 1 100 ? 0.337 -10.880 -6.891 1.00 91.00 100 PHE A N 1
ATOM 800 C CA . PHE A 1 100 ? 1.546 -10.426 -6.204 1.00 91.00 100 PHE A CA 1
ATOM 801 C C . PHE A 1 100 ? 2.349 -11.569 -5.582 1.00 91.00 100 PHE A C 1
ATOM 803 O O . PHE A 1 100 ? 3.565 -11.468 -5.454 1.00 91.00 100 PHE A O 1
ATOM 810 N N . GLY A 1 101 ? 1.688 -12.641 -5.137 1.00 92.38 101 GLY A N 1
ATOM 811 C CA . GLY A 1 101 ? 2.354 -13.715 -4.403 1.00 92.38 101 GLY A CA 1
ATOM 812 C C . GLY A 1 101 ? 2.812 -13.326 -2.989 1.00 92.38 101 GLY A C 1
ATOM 813 O O . GLY A 1 101 ? 3.764 -13.918 -2.481 1.00 92.38 101 GLY A O 1
ATOM 814 N N . PHE A 1 102 ? 2.132 -12.387 -2.309 1.00 93.75 102 PHE A N 1
ATOM 815 C CA . PHE A 1 102 ? 2.542 -11.854 -0.991 1.00 93.75 102 PHE A CA 1
ATOM 816 C C . PHE A 1 102 ? 2.811 -12.904 0.093 1.00 93.75 102 PHE A C 1
ATOM 818 O O . PHE A 1 102 ? 3.539 -12.628 1.043 1.00 93.75 102 PHE A O 1
ATOM 825 N N . LYS A 1 103 ? 2.282 -14.125 -0.054 1.00 93.25 103 LYS A N 1
ATOM 826 C CA . LYS A 1 103 ? 2.553 -15.250 0.856 1.00 93.25 103 LYS A CA 1
ATOM 827 C C . LYS A 1 103 ? 4.059 -15.518 1.037 1.00 93.25 103 LYS A C 1
ATOM 829 O O . LYS A 1 103 ? 4.469 -15.991 2.097 1.00 93.25 103 LYS A O 1
ATOM 834 N N . ASP A 1 104 ? 4.863 -15.219 0.015 1.00 93.88 104 ASP A N 1
ATOM 835 C CA . ASP A 1 104 ? 6.297 -15.515 -0.022 1.00 93.88 104 ASP A CA 1
ATOM 836 C C . ASP A 1 104 ? 7.185 -14.278 0.159 1.00 93.88 104 ASP A C 1
ATOM 838 O O . ASP A 1 104 ? 8.390 -14.427 0.375 1.00 93.88 104 ASP A O 1
ATOM 842 N N . TRP A 1 105 ? 6.607 -13.076 0.171 1.00 94.44 105 TRP A N 1
ATOM 843 C CA . TRP A 1 105 ? 7.349 -11.824 0.309 1.00 94.44 105 TRP A CA 1
ATOM 844 C C . TRP A 1 105 ? 7.991 -11.702 1.699 1.00 94.44 105 TRP A C 1
ATOM 846 O O . TRP A 1 105 ? 7.789 -12.535 2.597 1.00 94.44 105 TRP A O 1
ATOM 856 N N . LYS A 1 106 ? 8.800 -10.660 1.908 1.00 94.88 106 LYS A N 1
ATOM 857 C CA . LYS A 1 106 ? 9.542 -10.378 3.144 1.00 94.88 106 LYS A CA 1
ATOM 858 C C . LYS A 1 106 ? 9.313 -8.944 3.613 1.00 94.88 106 LYS A C 1
ATOM 860 O O . LYS A 1 106 ? 9.292 -8.011 2.822 1.00 94.88 106 LYS A O 1
ATOM 865 N N . PHE A 1 107 ? 9.143 -8.773 4.922 1.00 93.44 107 PHE A N 1
ATOM 866 C CA . PHE A 1 107 ? 9.061 -7.447 5.529 1.00 93.44 107 PHE A CA 1
ATOM 867 C C . PHE A 1 107 ? 10.438 -6.791 5.505 1.00 93.44 107 PHE A C 1
ATOM 869 O O . PHE A 1 107 ? 11.402 -7.403 5.964 1.00 93.44 107 PHE A O 1
ATOM 876 N N . PHE A 1 108 ? 10.503 -5.565 4.997 1.00 94.06 108 PHE A N 1
ATOM 877 C CA . PHE A 1 108 ? 11.723 -4.773 4.962 1.00 94.06 108 PHE A CA 1
ATOM 878 C C . PHE A 1 108 ? 11.704 -3.723 6.072 1.00 94.06 108 PHE A C 1
ATOM 880 O O . PHE A 1 108 ? 12.535 -3.761 6.980 1.00 94.06 108 PHE A O 1
ATOM 887 N N . SER A 1 109 ? 10.721 -2.819 6.060 1.00 93.81 109 SER A N 1
ATOM 888 C CA . SER A 1 109 ? 10.662 -1.732 7.035 1.00 93.81 109 SER A CA 1
ATOM 889 C C . SER A 1 109 ? 9.244 -1.196 7.266 1.00 93.81 109 SER A C 1
ATOM 891 O O . SER A 1 109 ? 8.296 -1.507 6.543 1.00 93.81 109 SER A O 1
ATOM 893 N N . LYS A 1 110 ? 9.083 -0.412 8.338 1.00 94.25 110 LYS A N 1
ATOM 894 C CA . LYS A 1 110 ? 7.836 0.270 8.701 1.00 94.25 110 LYS A CA 1
ATOM 895 C C . LYS A 1 110 ? 8.131 1.729 9.021 1.00 94.25 110 LYS A C 1
ATOM 897 O O . LYS A 1 110 ? 9.114 2.012 9.710 1.00 94.25 110 LYS A O 1
ATOM 902 N N . ARG A 1 111 ? 7.251 2.626 8.582 1.00 93.81 111 ARG A N 1
ATOM 903 C CA . ARG A 1 111 ? 7.276 4.063 8.890 1.00 93.81 111 ARG A CA 1
ATOM 904 C C . ARG A 1 111 ? 5.898 4.520 9.375 1.00 93.81 111 ARG A C 1
ATOM 906 O O . ARG A 1 111 ? 4.892 3.842 9.143 1.00 93.81 111 ARG A O 1
ATOM 913 N N . GLN A 1 112 ? 5.862 5.623 10.114 1.00 94.50 112 GLN A N 1
ATOM 914 C CA . GLN A 1 112 ? 4.635 6.174 10.685 1.00 94.50 112 GLN A CA 1
ATOM 915 C C . GLN A 1 112 ? 4.721 7.694 10.759 1.00 94.50 112 GLN A C 1
ATOM 917 O O . GLN A 1 112 ? 5.700 8.226 11.274 1.00 94.50 112 GLN A O 1
ATOM 922 N N . PHE A 1 113 ? 3.655 8.367 10.338 1.00 94.12 113 PHE A N 1
ATOM 923 C CA . PHE A 1 113 ? 3.536 9.822 10.408 1.00 94.12 113 PHE A CA 1
ATOM 924 C C . PHE A 1 113 ? 2.078 10.247 10.611 1.00 94.12 113 PHE A C 1
ATOM 926 O O . PHE A 1 113 ? 1.141 9.448 10.491 1.00 94.12 113 PHE A O 1
ATOM 933 N N . LYS A 1 114 ? 1.894 11.502 11.028 1.00 94.88 114 LYS A N 1
ATOM 934 C CA . LYS A 1 114 ? 0.583 12.115 11.271 1.00 94.88 114 LYS A CA 1
ATOM 935 C C . LYS A 1 114 ? 0.117 12.850 10.020 1.00 94.88 114 LYS A C 1
ATOM 937 O O . LYS A 1 114 ? 0.937 13.340 9.256 1.00 94.88 114 LYS A O 1
ATOM 942 N N . GLY A 1 115 ? -1.195 12.941 9.852 1.00 93.75 115 GLY A N 1
ATOM 943 C CA . GLY A 1 115 ? -1.811 13.653 8.739 1.00 93.75 115 GLY A CA 1
ATOM 944 C C . GLY A 1 115 ? -3.102 14.364 9.143 1.00 93.75 115 GLY A C 1
ATOM 945 O O . GLY A 1 115 ? -3.538 14.237 10.297 1.00 93.75 115 GLY A O 1
ATOM 946 N N . PRO A 1 116 ? -3.728 15.086 8.197 1.00 94.38 116 PRO A N 1
ATOM 947 C CA . PRO A 1 116 ? -5.032 15.713 8.364 1.00 94.38 116 PRO A CA 1
ATOM 948 C C . PRO A 1 116 ? -6.132 14.641 8.396 1.00 94.38 116 PRO A C 1
ATOM 950 O O . PRO A 1 116 ? -5.901 13.485 8.761 1.00 94.38 116 PRO A O 1
ATOM 953 N N . ASN A 1 117 ? -7.372 14.996 8.058 1.00 94.81 117 ASN A N 1
ATOM 954 C CA . ASN A 1 117 ? -8.480 14.052 8.113 1.00 94.81 117 ASN A CA 1
ATOM 955 C C . ASN A 1 117 ? -8.180 12.810 7.261 1.00 94.81 117 ASN A C 1
ATOM 957 O O . ASN A 1 117 ? -7.866 12.935 6.083 1.00 94.81 117 ASN A O 1
ATOM 961 N N . TRP A 1 118 ? -8.367 11.614 7.827 1.00 93.00 118 TRP A N 1
ATOM 962 C CA . TRP A 1 118 ? -8.046 10.355 7.141 1.00 93.00 118 TRP A CA 1
ATOM 963 C C . TRP A 1 118 ? -8.713 10.207 5.767 1.00 93.00 118 TRP A C 1
ATOM 965 O O . TRP A 1 118 ? -8.159 9.545 4.899 1.00 93.00 118 TRP A O 1
ATOM 975 N N . LYS A 1 119 ? -9.889 10.818 5.557 1.00 92.62 119 LYS A N 1
ATOM 976 C CA . LYS A 1 119 ? -10.573 10.787 4.257 1.00 92.62 119 LYS A CA 1
ATOM 977 C C . LYS A 1 119 ? -9.830 11.598 3.203 1.00 92.62 119 LYS A C 1
ATOM 979 O O . LYS A 1 119 ? -9.757 11.143 2.076 1.00 92.62 119 LYS A O 1
ATOM 984 N N . LEU A 1 120 ? -9.278 12.751 3.582 1.00 92.06 120 LEU A N 1
ATOM 985 C CA . LEU A 1 120 ? -8.504 13.614 2.687 1.00 92.06 120 LEU A CA 1
ATOM 986 C C . LEU A 1 120 ? -7.173 12.942 2.344 1.00 92.06 120 LEU A C 1
ATOM 988 O O . LEU A 1 120 ? -6.843 12.785 1.178 1.00 92.06 120 LEU A O 1
ATOM 992 N N . SER A 1 121 ? -6.476 12.408 3.351 1.00 91.62 121 SER A N 1
ATOM 993 C CA . SER A 1 121 ? -5.244 11.643 3.126 1.00 91.62 121 SER A CA 1
ATOM 994 C C . SER A 1 121 ? -5.464 10.369 2.299 1.00 91.62 121 SER A C 1
ATOM 996 O O . SER A 1 121 ? -4.570 9.945 1.580 1.00 91.62 121 SER A O 1
ATOM 998 N N . TYR A 1 122 ? -6.637 9.735 2.399 1.00 91.50 122 TYR A N 1
ATOM 999 C CA . TYR A 1 122 ? -6.974 8.567 1.582 1.00 91.50 122 TYR A CA 1
ATOM 1000 C C . TYR A 1 122 ? -7.370 8.939 0.145 1.00 91.50 122 TYR A C 1
ATOM 1002 O O . TYR A 1 122 ? -7.119 8.145 -0.758 1.00 91.50 122 TYR A O 1
ATOM 1010 N N . ASP A 1 123 ? -7.944 10.129 -0.076 1.00 90.81 123 ASP A N 1
ATOM 1011 C CA . ASP A 1 123 ? -8.392 10.611 -1.392 1.00 90.81 123 ASP A CA 1
ATOM 1012 C C . ASP A 1 123 ? -7.244 10.697 -2.408 1.00 90.81 123 ASP A C 1
ATOM 1014 O O . ASP A 1 123 ? -7.426 10.350 -3.575 1.00 90.81 123 ASP A O 1
ATOM 1018 N N . GLY A 1 124 ? -6.032 11.029 -1.944 1.00 87.44 124 GLY A N 1
ATOM 1019 C CA . GLY A 1 124 ? -4.814 10.997 -2.761 1.00 87.44 124 GLY A CA 1
ATOM 1020 C C . GLY A 1 124 ? -4.554 9.630 -3.407 1.00 87.44 124 GLY A C 1
ATOM 1021 O O . GLY A 1 124 ? -4.081 9.553 -4.531 1.00 87.44 124 GLY A O 1
ATOM 1022 N N . TYR A 1 125 ? -4.971 8.524 -2.787 1.00 90.69 125 TYR A N 1
ATOM 1023 C CA . TYR A 1 125 ? -4.810 7.193 -3.383 1.00 90.69 125 TYR A CA 1
ATOM 1024 C C . TYR A 1 125 ? -5.914 6.814 -4.380 1.00 90.69 125 TYR A C 1
ATOM 1026 O O . TYR A 1 125 ? -5.844 5.741 -4.980 1.00 90.69 125 TYR A O 1
ATOM 1034 N N . LEU A 1 126 ? -6.946 7.647 -4.556 1.00 91.50 126 LEU A N 1
ATOM 1035 C CA . LEU A 1 126 ? -8.125 7.314 -5.359 1.00 91.50 126 LEU A CA 1
ATOM 1036 C C . LEU A 1 126 ? -8.047 7.782 -6.816 1.00 91.50 126 LEU A C 1
ATOM 1038 O O . LEU A 1 126 ? -8.969 7.509 -7.584 1.00 91.50 126 LEU A O 1
ATOM 1042 N N . GLY A 1 127 ? -6.978 8.458 -7.238 1.00 89.69 127 GLY A N 1
ATOM 1043 C CA . GLY A 1 127 ? -6.856 8.908 -8.622 1.00 89.69 127 GLY A CA 1
ATOM 1044 C C . GLY A 1 127 ? -5.511 9.525 -8.961 1.00 89.69 127 GLY A C 1
ATOM 1045 O O . GLY A 1 127 ? -4.746 9.884 -8.083 1.00 89.69 127 GLY A O 1
ATOM 1046 N N . TYR A 1 128 ? -5.250 9.701 -10.256 1.00 88.06 128 TYR A N 1
ATOM 1047 C CA . TYR A 1 128 ? -3.995 10.284 -10.748 1.00 88.06 128 TYR A CA 1
ATOM 1048 C C . TYR A 1 128 ? -4.079 11.759 -11.120 1.00 88.06 128 TYR A C 1
ATOM 1050 O O . TYR A 1 128 ? -3.116 12.323 -11.629 1.00 88.06 128 TYR A O 1
ATOM 1058 N N . TYR A 1 129 ? -5.211 12.415 -10.861 1.00 89.94 129 TYR A N 1
ATOM 1059 C CA . TYR A 1 129 ? -5.395 13.808 -11.263 1.00 89.94 129 TYR A CA 1
ATOM 1060 C C . TYR A 1 129 ? -4.306 14.740 -10.703 1.00 89.94 129 TYR A C 1
ATOM 1062 O O . TYR A 1 129 ? -3.840 15.636 -11.405 1.00 89.94 129 TYR A O 1
ATOM 1070 N N . HIS A 1 130 ? -3.885 14.496 -9.460 1.00 90.19 130 HIS A N 1
ATOM 1071 C CA . HIS A 1 130 ? -2.900 15.309 -8.752 1.00 90.19 130 HIS A CA 1
ATOM 1072 C C . HIS A 1 130 ? -1.452 15.007 -9.160 1.00 90.19 130 HIS A C 1
ATOM 1074 O O . HIS A 1 130 ? -0.592 15.853 -8.939 1.00 90.19 130 HIS A O 1
ATOM 1080 N N . VAL A 1 131 ? -1.177 13.852 -9.774 1.00 88.62 131 VAL A N 1
ATOM 1081 C CA . VAL A 1 131 ? 0.186 13.327 -9.953 1.00 88.62 131 VAL A CA 1
ATOM 1082 C C . VAL A 1 131 ? 1.119 14.319 -10.664 1.00 88.62 131 VAL A C 1
ATOM 1084 O O . VAL A 1 131 ? 2.147 14.656 -10.084 1.00 88.62 131 VAL A O 1
ATOM 1087 N N . PRO A 1 132 ? 0.776 14.904 -11.833 1.00 88.50 132 PRO A N 1
ATOM 1088 C CA . PRO A 1 132 ? 1.698 15.816 -12.524 1.00 88.50 132 PRO A CA 1
ATOM 1089 C C . PRO A 1 132 ? 1.835 17.189 -11.848 1.00 88.50 132 PRO A C 1
ATOM 1091 O O . PRO A 1 132 ? 2.681 17.992 -12.240 1.00 88.50 132 PRO A O 1
ATOM 1094 N N . VAL A 1 133 ? 0.960 17.490 -10.882 1.00 91.00 133 VAL A N 1
ATOM 1095 C CA . VAL A 1 133 ? 0.922 18.767 -10.163 1.00 91.00 133 VAL A CA 1
ATOM 1096 C C . VAL A 1 133 ? 1.671 18.653 -8.840 1.00 91.00 133 VAL A C 1
ATOM 1098 O O . VAL A 1 133 ? 2.594 19.427 -8.611 1.00 91.00 133 VAL A O 1
ATOM 1101 N N . LEU A 1 134 ? 1.288 17.699 -7.987 1.00 91.44 134 LEU A N 1
ATOM 1102 C CA . LEU A 1 134 ? 1.889 17.503 -6.667 1.00 91.44 134 LEU A CA 1
ATOM 1103 C C . LEU A 1 134 ? 3.270 16.856 -6.766 1.00 91.44 134 LEU A C 1
ATOM 1105 O O . LEU A 1 134 ? 4.184 17.320 -6.095 1.00 91.44 134 LEU A O 1
ATOM 1109 N N . HIS A 1 135 ? 3.444 15.880 -7.661 1.00 89.94 135 HIS A N 1
ATOM 1110 C CA . HIS A 1 135 ? 4.709 15.157 -7.818 1.00 89.94 135 HIS A CA 1
ATOM 1111 C C . HIS A 1 135 ? 5.573 15.664 -8.974 1.00 89.94 135 HIS A C 1
ATOM 1113 O O . HIS A 1 135 ? 6.505 14.994 -9.423 1.00 89.94 135 HIS A O 1
ATOM 1119 N N . GLY A 1 136 ? 5.269 16.854 -9.495 1.00 89.12 136 GLY A N 1
ATOM 1120 C CA . GLY A 1 136 ? 5.959 17.398 -10.661 1.00 89.12 136 GLY A CA 1
ATOM 1121 C C . GLY A 1 136 ? 7.468 17.573 -10.457 1.00 89.12 136 GLY A C 1
ATOM 1122 O O . GLY A 1 136 ? 8.223 17.443 -11.417 1.00 89.12 136 GLY A O 1
ATOM 1123 N N . GLU A 1 137 ? 7.905 17.846 -9.224 1.00 91.00 137 GLU A N 1
ATOM 1124 C CA . GLU A 1 137 ? 9.325 18.005 -8.876 1.00 91.00 137 GLU A CA 1
ATOM 1125 C C . GLU A 1 137 ? 10.016 16.678 -8.523 1.00 91.00 137 GLU A C 1
ATOM 1127 O O . GLU A 1 137 ? 11.234 16.579 -8.650 1.00 91.00 137 GLU A O 1
ATOM 1132 N N . THR A 1 138 ? 9.261 15.665 -8.087 1.00 89.69 138 THR A N 1
ATOM 1133 C CA . THR A 1 138 ? 9.790 14.376 -7.617 1.00 89.69 138 THR A CA 1
ATOM 1134 C C . THR A 1 138 ? 9.784 13.311 -8.703 1.00 89.69 138 THR A C 1
ATOM 1136 O O . THR A 1 138 ? 10.817 12.699 -8.965 1.00 89.69 138 THR A O 1
ATOM 1139 N N . PHE A 1 139 ? 8.646 13.106 -9.364 1.00 83.94 139 PHE A N 1
ATOM 1140 C CA . PHE A 1 139 ? 8.497 12.124 -10.440 1.00 83.94 139 PHE A CA 1
ATOM 1141 C C . PHE A 1 139 ? 8.504 12.742 -11.845 1.00 83.94 139 PHE A C 1
ATOM 1143 O O . PHE A 1 139 ? 8.791 12.036 -12.808 1.00 83.94 139 PHE A O 1
ATOM 1150 N N . GLY A 1 140 ? 8.229 14.044 -11.969 1.00 85.38 140 GLY A N 1
ATOM 1151 C CA . GLY A 1 140 ? 8.240 14.764 -13.244 1.00 85.38 140 GLY A CA 1
ATOM 1152 C C . GLY A 1 140 ? 6.864 15.269 -13.683 1.00 85.38 140 GLY A C 1
ATOM 1153 O O . GLY A 1 140 ? 5.815 14.713 -13.364 1.00 85.38 140 GLY A O 1
ATOM 1154 N N . ARG A 1 141 ? 6.853 16.372 -14.440 1.00 85.56 141 ARG A N 1
ATOM 1155 C CA . ARG A 1 141 ? 5.617 17.041 -14.902 1.00 85.56 141 ARG A CA 1
ATOM 1156 C C . ARG A 1 141 ? 5.022 16.446 -16.179 1.00 85.56 141 ARG A C 1
ATOM 1158 O O . ARG A 1 141 ? 3.919 16.819 -16.568 1.00 85.56 141 ARG A O 1
ATOM 1165 N N . ASP A 1 142 ? 5.755 15.573 -16.855 1.00 82.69 142 ASP A N 1
ATOM 1166 C CA . ASP A 1 142 ? 5.329 14.847 -18.053 1.00 82.69 142 ASP A CA 1
ATOM 1167 C C . ASP A 1 142 ? 4.509 13.588 -17.734 1.00 82.69 142 ASP A C 1
ATOM 1169 O O . ASP A 1 142 ? 3.974 12.950 -18.644 1.00 82.69 142 ASP A O 1
ATOM 1173 N N . MET A 1 143 ? 4.334 13.274 -16.446 1.00 80.31 143 MET A N 1
ATOM 1174 C CA . MET A 1 143 ? 3.423 12.231 -15.999 1.00 80.31 143 MET A CA 1
ATOM 1175 C C . MET A 1 143 ? 1.987 12.476 -16.475 1.00 80.31 143 MET A C 1
ATOM 1177 O O . MET A 1 143 ? 1.515 13.599 -16.665 1.00 80.31 143 MET A O 1
ATOM 1181 N N . THR A 1 144 ? 1.248 11.385 -16.632 1.00 80.25 144 THR A N 1
ATOM 1182 C CA . THR A 1 144 ? -0.159 11.428 -17.026 1.00 80.25 144 THR A CA 1
ATOM 1183 C C . THR A 1 144 ? -1.069 11.619 -15.818 1.00 80.25 144 THR A C 1
ATOM 1185 O O . THR A 1 144 ? -0.934 10.947 -14.801 1.00 80.25 144 THR A O 1
ATOM 1188 N N . ASN A 1 145 ? -2.066 12.491 -15.962 1.00 86.19 145 ASN A N 1
ATOM 1189 C CA . ASN A 1 145 ? -3.164 12.627 -15.004 1.00 86.19 145 ASN A CA 1
ATOM 1190 C C . ASN A 1 145 ? -4.358 11.704 -15.319 1.00 86.19 145 ASN A C 1
ATOM 1192 O O . ASN A 1 145 ? -5.417 11.815 -14.698 1.00 86.19 145 ASN A O 1
ATOM 1196 N N . ARG A 1 146 ? -4.227 10.828 -16.324 1.00 85.31 146 ARG A N 1
ATOM 1197 C CA . ARG A 1 146 ? -5.303 9.957 -16.811 1.00 85.31 146 ARG A CA 1
ATOM 1198 C C . ARG A 1 146 ? -5.186 8.573 -16.185 1.00 85.31 146 ARG A C 1
ATOM 1200 O O . ARG A 1 146 ? -4.265 7.826 -16.509 1.00 85.31 146 ARG A O 1
ATOM 1207 N N . GLY A 1 147 ? -6.153 8.233 -15.338 1.00 86.38 147 GLY A N 1
ATOM 1208 C CA . GLY A 1 147 ? -6.319 6.895 -14.775 1.00 86.38 147 GLY A CA 1
ATOM 1209 C C . GLY A 1 147 ? -7.287 6.028 -15.585 1.00 86.38 147 GLY A C 1
ATOM 1210 O O . GLY A 1 147 ? -8.295 6.514 -16.098 1.00 86.38 147 GLY A O 1
ATOM 1211 N N . VAL A 1 148 ? -6.995 4.735 -15.664 1.00 86.44 148 VAL A N 1
ATOM 1212 C CA . VAL A 1 148 ? -7.929 3.667 -16.022 1.00 86.44 148 VAL A CA 1
ATOM 1213 C C . VAL A 1 148 ? -8.242 2.894 -14.753 1.00 86.44 148 VAL A C 1
ATOM 1215 O O . VAL A 1 148 ? -7.333 2.475 -14.038 1.00 86.44 148 VAL A O 1
ATOM 1218 N N . TYR A 1 149 ? -9.532 2.739 -14.479 1.00 90.12 149 TYR A N 1
ATOM 1219 C CA . TYR A 1 149 ? -10.041 2.273 -13.198 1.00 90.12 149 TYR A CA 1
ATOM 1220 C C . TYR A 1 149 ? -10.688 0.903 -13.355 1.00 90.12 149 TYR A C 1
ATOM 1222 O O . TYR A 1 149 ? -11.616 0.735 -14.147 1.00 90.12 149 TYR A O 1
ATOM 1230 N N . PHE A 1 150 ? -10.226 -0.053 -12.558 1.00 91.56 150 PHE A N 1
ATOM 1231 C CA . PHE A 1 150 ? -10.822 -1.375 -12.417 1.00 91.56 150 PHE A CA 1
ATOM 1232 C C . PHE A 1 150 ? -11.382 -1.498 -11.006 1.00 91.56 150 PHE A C 1
ATOM 1234 O O . PHE A 1 150 ? -10.701 -1.120 -10.054 1.00 91.56 150 PHE A O 1
ATOM 1241 N N . THR A 1 151 ? -12.613 -1.985 -10.853 1.00 94.88 151 THR A N 1
ATOM 1242 C CA . THR A 1 151 ? -13.303 -1.989 -9.556 1.00 94.88 151 THR A CA 1
ATOM 1243 C C . THR A 1 151 ? -13.889 -3.350 -9.210 1.00 94.88 151 THR A C 1
ATOM 1245 O O . THR A 1 151 ? -14.441 -4.054 -10.054 1.00 94.88 151 THR A O 1
ATOM 1248 N N . TRP A 1 152 ? -13.808 -3.691 -7.925 1.00 95.81 152 TRP A N 1
ATOM 1249 C CA . TRP A 1 152 ? -14.395 -4.889 -7.329 1.00 95.81 152 TRP A CA 1
ATOM 1250 C C . TRP A 1 152 ? -15.133 -4.471 -6.065 1.00 95.81 152 TRP A C 1
ATOM 1252 O O . TRP A 1 152 ? -14.562 -4.359 -4.981 1.00 95.81 152 TRP A O 1
ATOM 1262 N N . GLY A 1 153 ? -16.418 -4.151 -6.217 1.00 92.25 153 GLY A N 1
ATOM 1263 C CA . GLY A 1 153 ? -17.172 -3.533 -5.129 1.00 92.25 153 GLY A CA 1
ATOM 1264 C C . GLY A 1 153 ? -16.536 -2.197 -4.726 1.00 92.25 153 GLY A C 1
ATOM 1265 O O . GLY A 1 153 ? -16.438 -1.321 -5.583 1.00 92.25 153 GLY A O 1
ATOM 1266 N N . PRO A 1 154 ? -16.134 -2.010 -3.455 1.00 90.38 154 PRO A N 1
ATOM 1267 C CA . PRO A 1 154 ? -15.512 -0.770 -3.000 1.00 90.38 154 PRO A CA 1
ATOM 1268 C C . PRO A 1 154 ? -13.993 -0.719 -3.251 1.00 90.38 154 PRO A C 1
ATOM 1270 O O . PRO A 1 154 ? -13.367 0.294 -2.956 1.00 90.38 154 PRO A O 1
ATOM 1273 N N . HIS A 1 155 ? -13.387 -1.801 -3.744 1.00 94.56 155 HIS A N 1
ATOM 1274 C CA . HIS A 1 155 ? -11.958 -1.873 -4.036 1.00 94.56 155 HIS A CA 1
ATOM 1275 C C . HIS A 1 155 ? -11.678 -1.410 -5.462 1.00 94.56 155 HIS A C 1
ATOM 1277 O O . HIS A 1 155 ? -12.514 -1.589 -6.353 1.00 94.56 155 HIS A O 1
ATOM 1283 N N . GLN A 1 156 ? -10.492 -0.852 -5.691 1.00 94.38 156 GLN A N 1
ATOM 1284 C CA . GLN A 1 156 ? -10.093 -0.428 -7.028 1.00 94.38 156 GLN A CA 1
ATOM 1285 C C . GLN A 1 156 ? -8.610 -0.629 -7.289 1.00 94.38 156 GLN A C 1
ATOM 1287 O O . 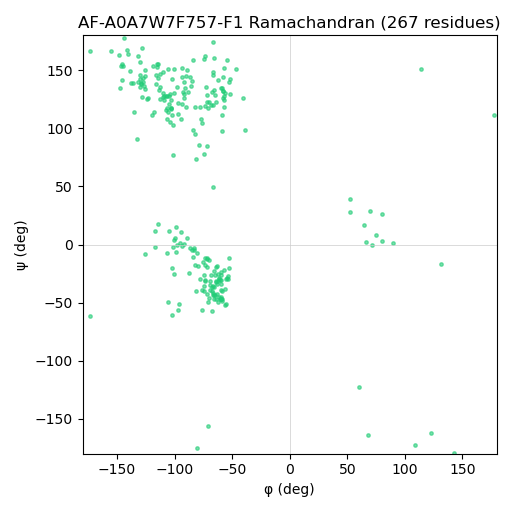GLN A 1 156 ? -7.789 -0.541 -6.380 1.00 94.38 156 GLN A O 1
ATOM 1292 N N . HIS A 1 157 ? -8.287 -0.800 -8.561 1.00 91.88 157 HIS A N 1
ATOM 1293 C CA . HIS A 1 157 ? -6.941 -0.745 -9.096 1.00 91.88 157 HIS A CA 1
ATOM 1294 C C . HIS A 1 157 ? -6.889 0.317 -10.188 1.00 91.88 157 HIS A C 1
ATOM 1296 O O . HIS A 1 157 ? -7.698 0.304 -11.118 1.00 91.88 157 HIS A O 1
ATOM 1302 N N . ILE A 1 158 ? -5.956 1.252 -10.046 1.00 89.62 158 ILE A N 1
ATOM 1303 C CA . ILE A 1 158 ? -5.769 2.378 -10.952 1.00 89.62 158 ILE A CA 1
ATOM 1304 C C . ILE A 1 158 ? -4.477 2.161 -11.721 1.00 89.62 158 ILE A C 1
ATOM 1306 O O . ILE A 1 158 ? -3.425 1.892 -11.137 1.00 89.62 158 ILE A O 1
ATOM 1310 N N . LYS A 1 159 ? -4.570 2.303 -13.039 1.00 85.19 159 LYS A N 1
ATOM 1311 C CA . LYS A 1 159 ? -3.445 2.247 -13.971 1.00 85.19 159 LYS A CA 1
ATOM 1312 C C . LYS A 1 159 ? -3.439 3.466 -14.871 1.00 85.19 159 LYS A C 1
ATOM 1314 O O . LYS A 1 159 ? -4.428 4.191 -14.912 1.00 85.19 159 LYS A O 1
ATOM 1319 N N . THR A 1 160 ? -2.372 3.690 -15.625 1.00 78.81 160 THR A N 1
ATOM 1320 C CA . THR A 1 160 ? -2.380 4.716 -16.670 1.00 78.81 160 THR A CA 1
ATOM 1321 C C . THR A 1 160 ? -2.245 4.092 -18.060 1.00 78.81 160 THR A C 1
ATOM 1323 O O . THR A 1 160 ? -1.745 2.973 -18.213 1.00 78.81 160 THR A O 1
ATOM 1326 N N . PRO A 1 161 ? -2.724 4.779 -19.109 1.00 72.50 161 PRO A N 1
ATOM 1327 C CA . PRO A 1 161 ? -2.498 4.342 -20.473 1.00 72.50 161 PRO A CA 1
ATOM 1328 C C . PRO A 1 161 ? -1.105 4.795 -20.948 1.00 72.50 161 PRO A C 1
ATOM 1330 O O . PRO A 1 161 ? -0.967 5.912 -21.443 1.00 72.50 161 PRO A O 1
ATOM 1333 N N . ALA A 1 162 ? -0.086 3.935 -20.843 1.00 68.38 162 ALA A N 1
ATOM 1334 C CA . ALA A 1 162 ? 1.214 4.148 -21.497 1.00 68.38 162 ALA A CA 1
ATOM 1335 C C . ALA A 1 162 ? 1.536 3.095 -22.561 1.00 68.38 162 ALA A C 1
ATOM 1337 O O . ALA A 1 162 ? 1.092 1.947 -22.489 1.00 68.38 162 ALA A O 1
ATOM 1338 N N . MET A 1 163 ? 2.346 3.509 -23.539 1.00 62.22 163 MET A N 1
ATOM 1339 C CA . MET A 1 163 ? 2.808 2.692 -24.669 1.00 62.22 163 MET A CA 1
ATOM 1340 C C . MET A 1 163 ? 4.219 2.115 -24.469 1.00 62.22 163 MET A C 1
ATOM 1342 O O . MET A 1 163 ? 4.673 1.340 -25.305 1.00 62.22 163 MET A O 1
ATOM 1346 N N . THR A 1 164 ? 4.918 2.492 -23.395 1.00 60.19 164 THR A N 1
ATOM 1347 C CA . THR A 1 164 ? 6.317 2.121 -23.125 1.00 60.19 164 THR A CA 1
ATOM 1348 C C . THR A 1 164 ? 6.466 1.484 -21.737 1.00 60.19 164 THR A C 1
ATOM 1350 O O . THR A 1 164 ? 5.888 2.020 -20.791 1.00 60.19 164 THR A O 1
ATOM 1353 N N . PRO A 1 165 ? 7.232 0.383 -21.592 1.00 57.56 165 PRO A N 1
ATOM 1354 C CA . PRO A 1 165 ? 7.577 -0.204 -20.291 1.00 57.56 165 PRO A CA 1
ATOM 1355 C C . PRO A 1 165 ? 8.480 0.697 -19.422 1.00 57.56 165 PRO A C 1
ATOM 1357 O O . PRO A 1 165 ? 9.207 1.531 -19.962 1.00 57.56 165 PRO A O 1
ATOM 1360 N N . GLY A 1 166 ? 8.516 0.454 -18.104 1.00 54.44 166 GLY A N 1
ATOM 1361 C CA . GLY A 1 166 ? 9.588 0.905 -17.199 1.00 54.44 166 GLY A CA 1
ATOM 1362 C C . GLY A 1 166 ? 9.547 2.359 -16.716 1.00 54.44 166 GLY A C 1
ATOM 1363 O O . GLY A 1 166 ? 10.593 2.920 -16.398 1.00 54.44 166 GLY A O 1
ATOM 1364 N N . HIS A 1 167 ? 8.376 2.983 -16.661 1.00 54.56 167 HIS A N 1
ATOM 1365 C CA . HIS A 1 167 ? 8.187 4.350 -16.202 1.00 54.56 167 HIS A CA 1
ATOM 1366 C C . HIS A 1 167 ? 7.244 4.367 -14.983 1.00 54.56 167 HIS A C 1
ATOM 1368 O O . HIS A 1 167 ? 6.049 4.082 -15.089 1.00 54.56 167 HIS A O 1
ATOM 1374 N N . VAL A 1 168 ? 7.806 4.699 -13.813 1.00 53.78 168 VAL A N 1
ATOM 1375 C CA . VAL A 1 168 ? 7.161 4.653 -12.486 1.00 53.78 168 VAL A CA 1
ATOM 1376 C C . VAL A 1 168 ? 5.716 5.155 -12.547 1.00 53.78 168 VAL A C 1
ATOM 1378 O O . VAL A 1 168 ? 5.448 6.250 -13.032 1.00 53.78 168 VAL A O 1
ATOM 1381 N N . ALA A 1 169 ? 4.784 4.333 -12.058 1.00 52.69 169 ALA A N 1
ATOM 1382 C CA . ALA A 1 169 ? 3.344 4.598 -12.050 1.00 52.69 169 ALA A CA 1
ATOM 1383 C C . ALA A 1 169 ? 2.648 4.700 -13.427 1.00 52.69 169 ALA A C 1
ATOM 1385 O O . ALA A 1 169 ? 1.523 5.199 -13.469 1.00 52.69 169 ALA A O 1
ATOM 1386 N N . THR A 1 170 ? 3.235 4.227 -14.543 1.00 53.41 170 THR A N 1
ATOM 1387 C CA . THR A 1 170 ? 2.618 4.462 -15.869 1.00 53.41 170 THR A CA 1
ATOM 1388 C C . THR A 1 170 ? 2.329 3.277 -16.784 1.00 53.41 170 THR A C 1
ATOM 1390 O O . THR A 1 170 ? 1.642 3.445 -17.784 1.00 53.41 170 THR A O 1
ATOM 1393 N N . GLU A 1 171 ? 2.757 2.060 -16.512 1.00 61.88 171 GLU A N 1
ATOM 1394 C CA . GLU A 1 171 ? 2.701 1.073 -17.593 1.00 61.88 171 GLU A CA 1
ATOM 1395 C C . GLU A 1 171 ? 1.402 0.294 -17.565 1.00 61.88 171 GLU A C 1
ATOM 1397 O O . GLU A 1 171 ? 1.050 -0.249 -16.524 1.00 61.88 171 GLU A O 1
ATOM 1402 N N . THR A 1 172 ? 0.694 0.181 -18.692 1.00 58.16 172 THR A N 1
ATOM 1403 C CA . THR A 1 172 ? 0.001 -1.083 -19.006 1.00 58.16 172 THR A CA 1
ATOM 1404 C C . THR A 1 172 ? -0.628 -1.092 -20.387 1.00 58.16 172 THR A C 1
ATOM 1406 O O . THR A 1 172 ? -0.248 -1.922 -21.196 1.00 58.16 172 THR A O 1
ATOM 1409 N N . LEU A 1 173 ? -1.583 -0.222 -20.713 1.00 56.09 173 LEU A N 1
ATOM 1410 C CA . LEU A 1 173 ? -2.500 -0.547 -21.824 1.00 56.09 173 LEU A CA 1
ATOM 1411 C C . LEU A 1 173 ? -1.876 -0.598 -23.225 1.00 56.09 173 LEU A C 1
ATOM 1413 O O . LEU A 1 173 ? -2.259 -1.452 -24.019 1.00 56.09 173 LEU A O 1
ATOM 1417 N N . GLY A 1 174 ? -0.917 0.269 -23.540 1.00 59.59 174 GLY A N 1
ATOM 1418 C CA . GLY A 1 174 ? -0.268 0.261 -24.849 1.00 59.59 174 GLY A CA 1
ATOM 1419 C C . GLY A 1 174 ? 0.749 -0.866 -25.019 1.00 59.59 174 GLY A C 1
ATOM 1420 O O . GLY A 1 174 ? 0.789 -1.501 -26.068 1.00 59.59 174 GLY A O 1
ATOM 1421 N N . TYR A 1 175 ? 1.521 -1.156 -23.969 1.00 61.84 175 TYR A N 1
ATOM 1422 C CA . TYR A 1 175 ? 2.425 -2.313 -23.914 1.00 61.84 175 TYR A CA 1
ATOM 1423 C C . TYR A 1 175 ? 1.659 -3.649 -23.906 1.00 61.84 175 TYR A C 1
ATOM 1425 O O . TYR A 1 175 ? 2.079 -4.620 -24.528 1.00 61.84 175 TYR A O 1
ATOM 1433 N N . MET A 1 176 ? 0.497 -3.691 -23.254 1.00 64.44 176 MET A N 1
ATOM 1434 C CA . MET A 1 176 ? -0.294 -4.906 -23.069 1.00 64.44 176 MET A CA 1
ATOM 1435 C C . MET A 1 176 ? -1.345 -5.163 -24.141 1.00 64.44 176 MET A C 1
ATOM 1437 O O . MET A 1 176 ? -2.048 -6.166 -24.048 1.00 64.44 176 MET A O 1
ATOM 1441 N N . ALA A 1 177 ? -1.479 -4.314 -25.161 1.00 68.88 177 ALA A N 1
ATOM 1442 C CA . ALA A 1 177 ? -2.500 -4.508 -26.193 1.00 68.88 177 ALA A CA 1
ATOM 1443 C C . ALA A 1 177 ? -2.435 -5.906 -26.847 1.00 68.88 177 ALA A C 1
ATOM 1445 O O . ALA A 1 177 ? -3.463 -6.421 -27.268 1.00 68.88 177 ALA A O 1
ATOM 1446 N N . ALA A 1 178 ? -1.251 -6.531 -26.870 1.00 71.06 178 ALA A N 1
ATOM 1447 C CA . ALA A 1 178 ? -1.029 -7.873 -27.408 1.00 71.06 178 ALA A CA 1
ATOM 1448 C C . ALA A 1 178 ? -0.931 -8.989 -26.344 1.00 71.06 178 ALA A C 1
ATOM 1450 O O . ALA A 1 178 ? -0.755 -10.149 -26.705 1.00 71.06 178 ALA A O 1
ATOM 1451 N N . ILE A 1 179 ? -1.005 -8.685 -25.039 1.00 76.50 179 ILE A N 1
ATOM 1452 C CA . ILE A 1 179 ? -0.817 -9.704 -23.986 1.00 76.50 179 ILE A CA 1
ATOM 1453 C C . ILE A 1 179 ? -2.018 -10.648 -23.876 1.00 76.50 179 ILE A C 1
ATOM 1455 O O . ILE A 1 179 ? -1.844 -11.818 -23.561 1.00 76.50 179 ILE A O 1
ATOM 1459 N N . ALA A 1 180 ? -3.222 -10.155 -24.186 1.00 76.19 180 ALA A N 1
ATOM 1460 C CA . ALA A 1 180 ? -4.455 -10.938 -24.121 1.00 76.19 180 ALA A CA 1
ATOM 1461 C C . ALA A 1 180 ? -4.488 -12.088 -25.144 1.00 76.19 180 ALA A C 1
ATOM 1463 O O . ALA A 1 180 ? -5.196 -13.068 -24.935 1.00 76.19 180 ALA A O 1
ATOM 1464 N N . ASP A 1 181 ? -3.702 -11.980 -26.219 1.00 84.69 181 ASP A N 1
ATOM 1465 C CA . ASP A 1 181 ? -3.570 -13.016 -27.247 1.00 84.69 181 ASP A CA 1
ATOM 1466 C C . ASP A 1 181 ? -2.500 -14.069 -26.897 1.00 84.69 181 ASP A C 1
ATOM 1468 O O . ASP A 1 181 ? -2.300 -15.026 -27.649 1.00 84.69 181 ASP A O 1
ATOM 1472 N N . ARG A 1 182 ? -1.786 -13.906 -25.774 1.00 86.19 182 ARG A N 1
ATOM 1473 C CA . ARG A 1 182 ? -0.725 -14.818 -25.325 1.00 86.19 182 ARG A CA 1
ATOM 1474 C C . ARG A 1 182 ? -1.228 -15.764 -24.229 1.00 86.19 182 ARG A C 1
ATOM 1476 O O . ARG A 1 182 ? -2.096 -15.370 -23.447 1.00 86.19 182 ARG A O 1
ATOM 1483 N N . PRO A 1 183 ? -0.656 -16.977 -24.121 1.00 89.75 183 PRO A N 1
ATOM 1484 C CA . PRO A 1 183 ? -0.861 -17.855 -22.968 1.00 89.75 183 PRO A CA 1
ATOM 1485 C C . PRO A 1 183 ? -0.590 -17.142 -21.629 1.00 89.75 183 PRO A C 1
ATOM 1487 O O . PRO A 1 183 ? 0.333 -16.335 -21.539 1.00 89.75 183 PRO A O 1
ATOM 1490 N N . GLU A 1 184 ? -1.383 -17.432 -20.589 1.00 86.25 184 GLU A N 1
ATOM 1491 C CA . GLU A 1 184 ? -1.277 -16.771 -19.270 1.00 86.25 184 GLU A CA 1
ATOM 1492 C C . GLU A 1 184 ? 0.078 -16.982 -18.578 1.00 86.25 184 GLU A C 1
ATOM 1494 O O . GLU A 1 184 ? 0.533 -16.126 -17.824 1.00 86.25 184 GLU A O 1
ATOM 1499 N N . ASP A 1 185 ? 0.757 -18.097 -18.844 1.00 88.62 185 ASP A N 1
ATOM 1500 C CA . ASP A 1 185 ? 2.104 -18.375 -18.337 1.00 88.62 185 ASP A CA 1
ATOM 1501 C C . ASP A 1 185 ? 3.192 -17.516 -19.003 1.00 88.62 185 ASP A C 1
ATOM 1503 O O . ASP A 1 185 ? 4.306 -17.423 -18.490 1.00 88.62 185 ASP A O 1
ATOM 1507 N N . GLU A 1 186 ? 2.864 -16.837 -20.103 1.00 86.44 186 GLU A N 1
ATOM 1508 C CA . GLU A 1 186 ? 3.714 -15.836 -20.743 1.00 86.44 186 GLU A CA 1
ATOM 1509 C C . GLU A 1 186 ? 3.389 -14.397 -20.313 1.00 86.44 186 GLU A C 1
ATOM 1511 O O . GLU A 1 186 ? 3.994 -13.446 -20.825 1.00 86.44 186 GLU A O 1
ATOM 1516 N N . TRP A 1 187 ? 2.417 -14.203 -19.416 1.00 85.06 187 TRP A N 1
ATOM 1517 C CA . TRP A 1 187 ? 2.035 -12.868 -18.978 1.00 85.06 187 TRP A CA 1
ATOM 1518 C C . TRP A 1 187 ? 3.089 -12.259 -18.053 1.00 85.06 187 TRP A C 1
ATOM 1520 O O . TRP A 1 187 ? 3.565 -12.872 -17.098 1.00 85.06 187 TRP A O 1
ATOM 1530 N N . ASP A 1 188 ? 3.401 -10.991 -18.305 1.00 80.69 188 ASP A N 1
ATOM 1531 C CA . ASP A 1 188 ? 4.239 -10.152 -17.455 1.00 80.69 188 ASP A CA 1
ATOM 1532 C C . ASP A 1 188 ? 3.458 -9.720 -16.202 1.00 80.69 188 ASP A C 1
ATOM 1534 O O . ASP A 1 188 ? 2.900 -8.620 -16.120 1.00 80.69 188 ASP A O 1
ATOM 1538 N N . LEU A 1 189 ? 3.349 -10.641 -15.238 1.00 80.88 189 LEU A N 1
ATOM 1539 C CA . LEU A 1 189 ? 2.603 -10.438 -13.992 1.00 80.88 189 LEU A CA 1
ATOM 1540 C C . LEU A 1 189 ? 3.182 -9.304 -13.132 1.00 80.88 189 LEU A C 1
ATOM 1542 O O . LEU A 1 189 ? 2.454 -8.692 -12.350 1.00 80.88 189 LEU A O 1
ATOM 1546 N N . GLU A 1 190 ? 4.474 -9.004 -13.272 1.00 80.38 190 GLU A N 1
ATOM 1547 C CA . GLU A 1 190 ? 5.121 -7.911 -12.550 1.00 80.38 190 GLU A CA 1
ATOM 1548 C C . GLU A 1 190 ? 4.595 -6.559 -13.030 1.00 80.38 190 GLU A C 1
ATOM 1550 O O . GLU A 1 190 ? 3.996 -5.836 -12.228 1.00 80.38 190 GLU A O 1
ATOM 1555 N N . THR A 1 191 ? 4.695 -6.254 -14.327 1.00 78.88 191 THR A N 1
ATOM 1556 C CA . THR A 1 191 ? 4.139 -5.012 -14.888 1.00 78.88 191 THR A CA 1
ATOM 1557 C C . THR A 1 191 ? 2.616 -4.963 -14.744 1.00 78.88 191 THR A C 1
ATOM 1559 O O . THR A 1 191 ? 2.032 -3.914 -14.465 1.00 78.88 191 THR A O 1
ATOM 1562 N N . LEU A 1 192 ? 1.936 -6.108 -14.837 1.00 80.06 192 LEU A N 1
ATOM 1563 C CA . LEU A 1 192 ? 0.508 -6.213 -14.530 1.00 80.06 192 LEU A CA 1
ATOM 1564 C C . LEU A 1 192 ? 0.170 -5.832 -13.082 1.00 80.06 192 LEU A C 1
ATOM 1566 O O . LEU A 1 192 ? -0.920 -5.308 -12.838 1.00 80.06 192 LEU A O 1
ATOM 1570 N N . SER A 1 193 ? 1.082 -6.063 -12.139 1.00 82.25 193 SER A N 1
ATOM 1571 C CA . SER A 1 193 ? 0.901 -5.708 -10.731 1.00 82.25 193 SER A CA 1
ATOM 1572 C C . SER A 1 193 ? 1.181 -4.231 -10.421 1.00 82.25 193 SER A C 1
ATOM 1574 O O . SER A 1 193 ? 0.917 -3.771 -9.309 1.00 82.25 193 SER A O 1
ATOM 1576 N N . TYR A 1 194 ? 1.696 -3.454 -11.378 1.00 83.62 194 TYR A N 1
ATOM 1577 C CA . TYR A 1 194 ? 1.937 -2.023 -11.191 1.00 83.62 194 TYR A CA 1
ATOM 1578 C C . TYR A 1 194 ? 0.644 -1.203 -11.195 1.00 83.62 194 TYR A C 1
ATOM 1580 O O . TYR A 1 194 ? -0.422 -1.651 -11.630 1.00 83.62 194 TYR A O 1
ATOM 1588 N N . GLY A 1 195 ? 0.748 0.015 -10.668 1.00 85.88 195 GLY A N 1
ATOM 1589 C CA . GLY A 1 195 ? -0.373 0.913 -10.415 1.00 85.88 195 GLY A CA 1
ATOM 1590 C C . GLY A 1 195 ? -0.670 1.060 -8.925 1.00 85.88 195 GLY A C 1
ATOM 1591 O O . GLY A 1 195 ? 0.086 0.591 -8.072 1.00 85.88 195 GLY A O 1
ATOM 1592 N N . VAL A 1 196 ? -1.779 1.733 -8.624 1.00 91.00 196 VAL A N 1
ATOM 1593 C CA . VAL A 1 196 ? -2.243 1.962 -7.250 1.00 91.00 196 VAL A CA 1
ATOM 1594 C C . VAL A 1 196 ? -3.444 1.071 -6.973 1.00 91.00 196 VAL A C 1
ATOM 1596 O O . VAL A 1 196 ? -4.488 1.191 -7.614 1.00 91.00 196 VAL A O 1
ATOM 1599 N N . TRP A 1 197 ? -3.297 0.166 -6.013 1.00 93.75 197 TRP A N 1
ATOM 1600 C CA . TRP A 1 197 ? -4.339 -0.752 -5.571 1.00 93.75 197 TRP A CA 1
ATOM 1601 C C . TRP A 1 197 ? -4.909 -0.250 -4.260 1.00 93.75 197 TRP A C 1
ATOM 1603 O O . TRP A 1 197 ? -4.214 -0.229 -3.249 1.00 93.75 197 TRP A O 1
ATOM 1613 N N . THR A 1 198 ? -6.184 0.104 -4.225 1.00 94.31 198 THR A N 1
ATOM 1614 C CA . THR A 1 198 ? -6.829 0.498 -2.975 1.00 94.31 198 THR A CA 1
ATOM 1615 C C . THR A 1 198 ? -7.730 -0.613 -2.464 1.00 94.31 198 THR A C 1
ATOM 1617 O O . THR A 1 198 ? -8.593 -1.148 -3.167 1.00 94.31 198 THR A O 1
ATOM 1620 N N . VAL A 1 199 ? -7.515 -0.971 -1.205 1.00 93.38 199 VAL A N 1
ATOM 1621 C CA . VAL A 1 199 ? -8.389 -1.856 -0.450 1.00 93.38 199 VAL A CA 1
ATOM 1622 C C . VAL A 1 199 ? -9.216 -0.949 0.450 1.00 93.38 199 VAL A C 1
ATOM 1624 O O . VAL A 1 199 ? -8.731 -0.423 1.450 1.00 93.38 199 VAL A O 1
ATOM 1627 N N . PHE A 1 200 ? -10.470 -0.718 0.073 1.00 88.94 200 PHE A N 1
ATOM 1628 C CA . PHE A 1 200 ? -11.370 0.036 0.928 1.00 88.94 200 PHE A CA 1
ATOM 1629 C C . PHE A 1 200 ? -11.605 -0.668 2.278 1.00 88.94 200 PHE A C 1
ATOM 1631 O O . PHE A 1 200 ? -11.796 -1.885 2.296 1.00 88.94 200 PHE A O 1
ATOM 1638 N N . PRO A 1 201 ? -11.697 0.085 3.386 1.00 85.00 201 PRO A N 1
ATOM 1639 C CA . PRO A 1 201 ? -11.288 1.481 3.516 1.00 85.00 201 PRO A CA 1
ATOM 1640 C C . PRO A 1 201 ? -9.785 1.590 3.823 1.00 85.00 201 PRO A C 1
ATOM 1642 O O . PRO A 1 201 ? -9.190 0.684 4.406 1.00 85.00 201 PRO A O 1
ATOM 1645 N N . CYS A 1 202 ? -9.206 2.757 3.535 1.00 90.81 202 CYS A N 1
ATOM 1646 C CA . CYS A 1 202 ? -7.957 3.231 4.145 1.00 90.81 202 CYS A CA 1
ATOM 1647 C C . CYS A 1 202 ? -6.647 2.548 3.741 1.00 90.81 202 CYS A C 1
ATOM 1649 O O . CYS A 1 202 ? -5.608 2.940 4.273 1.00 90.81 202 CYS A O 1
ATOM 1651 N N . ILE A 1 203 ? -6.654 1.550 2.860 1.00 94.44 203 ILE A N 1
ATOM 1652 C CA . ILE A 1 203 ? -5.431 0.860 2.444 1.00 94.44 203 ILE A CA 1
ATOM 1653 C C . ILE A 1 203 ? -5.134 1.161 0.978 1.00 94.44 203 ILE A C 1
ATOM 1655 O O . ILE A 1 203 ? -6.024 1.098 0.128 1.00 94.44 203 ILE A O 1
ATOM 1659 N N . SER A 1 204 ? -3.869 1.452 0.698 1.00 94.81 204 SER A N 1
ATOM 1660 C CA . SER A 1 204 ? -3.304 1.598 -0.639 1.00 94.81 204 SER A CA 1
ATOM 1661 C C . SER A 1 204 ? -2.041 0.748 -0.750 1.00 94.81 204 SER A C 1
ATOM 1663 O O . SER A 1 204 ? -1.256 0.695 0.194 1.00 94.81 204 SER A O 1
ATOM 1665 N N . ILE A 1 205 ? -1.858 0.067 -1.876 1.00 94.62 205 ILE A N 1
ATOM 1666 C CA . ILE A 1 205 ? -0.681 -0.728 -2.216 1.00 94.62 205 ILE A CA 1
ATOM 1667 C C . ILE A 1 205 ? -0.150 -0.183 -3.538 1.00 94.62 205 ILE A C 1
ATOM 1669 O O . ILE A 1 205 ? -0.885 -0.119 -4.525 1.00 94.62 205 ILE A O 1
ATOM 1673 N N . ALA A 1 206 ? 1.119 0.199 -3.559 1.00 91.25 206 ALA A N 1
ATOM 1674 C CA . ALA A 1 206 ? 1.793 0.676 -4.756 1.00 91.25 206 ALA A CA 1
ATOM 1675 C C . ALA A 1 206 ? 3.126 -0.056 -4.935 1.00 91.25 206 ALA A C 1
ATOM 1677 O O . ALA A 1 206 ? 3.870 -0.256 -3.971 1.00 91.25 206 ALA A O 1
ATOM 1678 N N . SER A 1 207 ? 3.390 -0.483 -6.166 1.00 88.31 207 SER A N 1
ATOM 1679 C CA . SER A 1 207 ? 4.571 -1.260 -6.551 1.00 88.31 207 SER A CA 1
ATOM 1680 C C . SER A 1 207 ? 5.701 -0.349 -7.007 1.00 88.31 207 SER A C 1
ATOM 1682 O O . SER A 1 207 ? 5.458 0.610 -7.738 1.00 88.31 207 SER A O 1
ATOM 1684 N N . PHE A 1 208 ? 6.930 -0.672 -6.611 1.00 82.12 208 PHE A N 1
ATOM 1685 C CA . PHE A 1 208 ? 8.122 0.098 -6.959 1.00 82.12 208 PHE A CA 1
ATOM 1686 C C .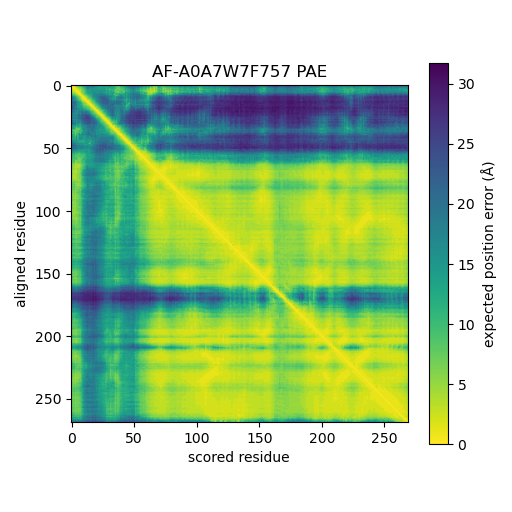 PHE A 1 208 ? 9.336 -0.815 -7.153 1.00 82.12 208 PHE A C 1
ATOM 1688 O O . PHE A 1 208 ? 9.411 -1.908 -6.583 1.00 82.12 208 PHE A O 1
ATOM 1695 N N . GLY A 1 209 ? 10.299 -0.334 -7.940 1.00 78.94 209 GLY A N 1
ATOM 1696 C CA . GLY A 1 209 ? 11.613 -0.947 -8.101 1.00 78.94 209 GLY A CA 1
ATOM 1697 C C . GLY A 1 209 ? 12.683 -0.122 -7.389 1.00 78.94 209 GLY A C 1
ATOM 1698 O O . GLY A 1 209 ? 12.777 1.080 -7.607 1.00 78.94 209 GLY A O 1
ATOM 1699 N N . GLY A 1 210 ? 13.477 -0.770 -6.539 1.00 77.19 210 GLY A N 1
ATOM 1700 C CA . GLY A 1 210 ? 14.612 -0.170 -5.827 1.00 77.19 210 GLY A CA 1
ATOM 1701 C C . GLY A 1 210 ? 15.228 -1.214 -4.905 1.00 77.19 210 GLY A C 1
ATOM 1702 O O . GLY A 1 210 ? 14.560 -1.710 -4.002 1.00 77.19 210 GLY A O 1
ATOM 1703 N N . GLY A 1 211 ? 16.445 -1.672 -5.207 1.00 81.81 211 GLY A N 1
ATOM 1704 C CA . GLY A 1 211 ? 17.045 -2.839 -4.542 1.00 81.81 211 GLY A CA 1
ATOM 1705 C C . GLY A 1 211 ? 16.361 -4.195 -4.809 1.00 81.81 211 GLY A C 1
ATOM 1706 O O . GLY A 1 211 ? 16.775 -5.211 -4.252 1.00 81.81 211 GLY A O 1
ATOM 1707 N N . GLY A 1 212 ? 15.322 -4.221 -5.652 1.00 89.25 212 GLY A N 1
ATOM 1708 C CA . GLY A 1 212 ? 14.483 -5.379 -5.976 1.00 89.25 212 GLY A CA 1
ATOM 1709 C C . GLY A 1 212 ? 13.012 -4.983 -6.153 1.00 89.25 212 GLY A C 1
ATOM 1710 O O . GLY A 1 212 ? 12.663 -3.808 -6.021 1.00 89.25 212 GLY A O 1
ATOM 1711 N N . ARG A 1 213 ? 12.145 -5.964 -6.439 1.00 89.75 213 ARG A N 1
ATOM 1712 C CA . ARG A 1 213 ? 10.690 -5.761 -6.500 1.00 89.75 213 ARG A CA 1
ATOM 1713 C C . ARG A 1 213 ? 10.131 -5.567 -5.091 1.00 89.75 213 ARG A C 1
ATOM 1715 O O . ARG A 1 213 ? 10.292 -6.434 -4.224 1.00 89.75 213 ARG A O 1
ATOM 1722 N N . GLY A 1 214 ? 9.458 -4.442 -4.871 1.00 92.06 214 GLY A N 1
ATOM 1723 C CA . GLY A 1 214 ? 8.845 -4.104 -3.594 1.00 92.06 214 GLY A CA 1
ATOM 1724 C C . GLY A 1 214 ? 7.486 -3.435 -3.742 1.00 92.06 214 GLY A C 1
ATOM 1725 O O . GLY A 1 214 ? 7.111 -2.960 -4.813 1.00 92.06 214 GLY A O 1
ATOM 1726 N N . VAL A 1 215 ? 6.738 -3.397 -2.642 1.00 93.19 215 VAL A N 1
ATOM 1727 C CA . VAL A 1 215 ? 5.522 -2.594 -2.528 1.00 93.19 215 VAL A CA 1
ATOM 1728 C C . VAL A 1 215 ? 5.560 -1.771 -1.253 1.00 93.19 215 VAL A C 1
ATOM 1730 O O . VAL A 1 215 ? 6.053 -2.206 -0.207 1.00 93.19 215 VAL A O 1
ATOM 1733 N N . MET A 1 216 ? 4.976 -0.588 -1.355 1.00 94.19 216 MET A N 1
ATOM 1734 C CA . MET A 1 216 ? 4.586 0.241 -0.231 1.00 94.19 216 MET A CA 1
ATOM 1735 C C . MET A 1 216 ? 3.105 -0.001 0.043 1.00 94.19 216 MET A C 1
ATOM 1737 O O . MET A 1 216 ? 2.268 0.218 -0.833 1.00 94.19 216 MET A O 1
ATOM 1741 N N . ILE A 1 217 ? 2.778 -0.429 1.262 1.00 95.56 217 ILE A N 1
ATOM 1742 C CA . ILE A 1 217 ? 1.399 -0.530 1.736 1.00 95.56 217 ILE A CA 1
ATOM 1743 C C . ILE A 1 217 ? 1.136 0.597 2.729 1.00 95.56 217 ILE A C 1
ATOM 1745 O O . ILE A 1 217 ? 1.634 0.559 3.856 1.00 95.56 217 ILE A O 1
ATOM 1749 N N . SER A 1 218 ? 0.343 1.583 2.322 1.00 95.25 218 SER A N 1
ATOM 1750 C CA . SER A 1 218 ? -0.116 2.684 3.168 1.00 95.25 218 SER A CA 1
ATOM 1751 C C . SER A 1 218 ? -1.450 2.330 3.817 1.00 95.25 218 SER A C 1
ATOM 1753 O O . SER A 1 218 ? -2.415 2.017 3.124 1.00 95.25 218 SER A O 1
ATOM 1755 N N . GLN A 1 219 ? -1.529 2.426 5.142 1.00 94.44 219 GLN A N 1
ATOM 1756 C CA . GLN A 1 219 ? -2.760 2.302 5.919 1.00 94.44 219 GLN A CA 1
ATOM 1757 C C . GLN A 1 219 ? -3.032 3.611 6.667 1.00 94.44 219 GLN A C 1
ATOM 1759 O O . GLN A 1 219 ? -2.286 3.970 7.579 1.00 94.44 219 GLN A O 1
ATOM 1764 N N . VAL A 1 220 ? -4.111 4.303 6.306 1.00 93.38 220 VAL A N 1
ATOM 1765 C CA . VAL A 1 220 ? -4.483 5.616 6.856 1.00 93.38 220 VAL A CA 1
ATOM 1766 C C . VAL A 1 220 ? -5.634 5.472 7.846 1.00 93.38 220 VAL A C 1
ATOM 1768 O O . VAL A 1 220 ? -6.780 5.288 7.449 1.00 93.38 220 VAL A O 1
ATOM 1771 N N . ILE A 1 221 ? -5.375 5.585 9.145 1.00 92.56 221 ILE A N 1
ATOM 1772 C CA . ILE A 1 221 ? -6.428 5.447 10.162 1.00 92.56 221 ILE A CA 1
ATOM 1773 C C . ILE A 1 221 ? -6.818 6.797 10.776 1.00 92.56 221 ILE A C 1
ATOM 1775 O O . ILE A 1 221 ? -5.971 7.691 10.869 1.00 92.56 221 ILE A O 1
ATOM 1779 N N . PRO A 1 222 ? -8.073 6.961 11.238 1.00 92.69 222 PRO A N 1
ATOM 1780 C CA . PRO A 1 222 ? -8.462 8.119 12.038 1.00 92.69 222 PRO A CA 1
ATOM 1781 C C . PRO A 1 222 ? -7.537 8.312 13.248 1.00 92.69 222 PRO A C 1
ATOM 1783 O O . PRO A 1 222 ? -7.142 7.344 13.900 1.00 92.69 222 PRO A O 1
ATOM 1786 N N . GLY A 1 223 ? -7.194 9.566 13.537 1.00 90.25 223 GLY A N 1
ATOM 1787 C CA . GLY A 1 223 ? -6.428 9.957 14.715 1.00 90.25 223 GLY A CA 1
ATOM 1788 C C . GLY A 1 223 ? -7.293 10.061 15.971 1.00 90.25 223 GLY A C 1
ATOM 1789 O O . GLY A 1 223 ? -8.489 9.776 15.961 1.00 90.25 223 GLY A O 1
ATOM 1790 N N . GLU A 1 224 ? -6.676 10.505 17.066 1.00 90.25 224 GLU A N 1
ATOM 1791 C CA . GLU A 1 224 ? -7.351 10.677 18.362 1.00 90.25 224 GLU A CA 1
ATOM 1792 C C . GLU A 1 224 ? -8.373 11.822 18.348 1.00 90.25 224 GLU A C 1
ATOM 1794 O O . GLU A 1 224 ? -9.336 11.807 19.114 1.00 90.25 224 GLU A O 1
ATOM 1799 N N . ARG A 1 225 ? -8.179 12.813 17.468 1.00 93.19 225 ARG A N 1
ATOM 1800 C CA . ARG A 1 225 ? -9.056 13.977 17.318 1.00 93.19 225 ARG A CA 1
ATOM 1801 C C . ARG A 1 225 ? -9.660 14.039 15.921 1.00 93.19 225 ARG A C 1
ATOM 1803 O O . ARG A 1 225 ? -9.091 13.565 14.937 1.00 93.19 225 ARG A O 1
ATOM 1810 N N . VAL A 1 226 ? -10.832 14.668 15.834 1.00 93.62 226 VAL A N 1
ATOM 1811 C CA . VAL A 1 226 ? -11.476 14.974 14.552 1.00 93.62 226 VAL A CA 1
ATOM 1812 C C . VAL A 1 226 ? -10.532 15.827 13.707 1.00 93.62 226 VAL A C 1
ATOM 1814 O O . VAL A 1 226 ? -9.993 16.815 14.193 1.00 93.62 226 VAL A O 1
ATOM 1817 N N . GLY A 1 227 ? -10.364 15.453 12.439 1.00 94.06 227 GLY A N 1
ATOM 1818 C CA . GLY A 1 227 ? -9.468 16.164 11.523 1.00 94.06 227 GLY A CA 1
ATOM 1819 C C . GLY A 1 227 ? -8.033 15.648 11.527 1.00 94.06 227 GLY A C 1
ATOM 1820 O O . GLY A 1 227 ? -7.230 16.170 10.770 1.00 94.06 227 GLY A O 1
ATOM 1821 N N . GLU A 1 228 ? -7.727 14.610 12.306 1.00 94.31 228 GLU A N 1
ATOM 1822 C CA . GLU A 1 228 ? -6.394 14.011 12.354 1.00 94.31 228 GLU A CA 1
ATOM 1823 C C . GLU A 1 228 ? -6.416 12.571 11.847 1.00 94.31 228 GLU A C 1
ATOM 1825 O O . GLU A 1 228 ? -7.434 11.868 11.914 1.00 94.31 228 GLU A O 1
ATOM 1830 N N . SER A 1 229 ? -5.265 12.116 11.372 1.00 94.94 229 SER A N 1
ATOM 1831 C CA . SER A 1 229 ? -5.018 10.734 10.987 1.00 94.94 229 SER A CA 1
ATOM 1832 C C . SER A 1 229 ? -3.619 10.286 11.383 1.00 94.94 229 SER A C 1
ATOM 1834 O O . SER A 1 229 ? -2.761 11.062 11.814 1.00 94.94 229 SER A O 1
ATOM 1836 N N . THR A 1 230 ? -3.401 8.981 11.307 1.00 94.75 230 THR A N 1
ATOM 1837 C CA . THR A 1 230 ? -2.072 8.381 11.360 1.00 94.75 230 THR A CA 1
ATOM 1838 C C . THR A 1 230 ? -1.930 7.452 10.172 1.00 94.75 230 THR A C 1
ATOM 1840 O O . THR A 1 230 ? -2.760 6.560 9.986 1.00 94.75 230 THR A O 1
ATOM 1843 N N . THR A 1 231 ? -0.869 7.652 9.403 1.00 94.81 231 THR A N 1
ATOM 1844 C CA . THR A 1 231 ? -0.516 6.789 8.282 1.00 94.81 231 THR A CA 1
ATOM 1845 C C . THR A 1 231 ? 0.591 5.852 8.718 1.00 94.81 231 THR A C 1
ATOM 1847 O O . THR A 1 231 ? 1.597 6.272 9.291 1.00 94.81 231 THR A O 1
ATOM 1850 N N . PHE A 1 232 ? 0.391 4.567 8.454 1.00 94.81 232 PHE A N 1
ATOM 1851 C CA . PHE A 1 232 ? 1.413 3.545 8.590 1.00 94.81 232 PHE A CA 1
ATOM 1852 C C . PHE A 1 232 ? 1.813 3.063 7.208 1.00 94.81 232 PHE A C 1
ATOM 1854 O O . PHE A 1 232 ? 0.952 2.631 6.446 1.00 94.81 232 PHE A O 1
ATOM 1861 N N . GLN A 1 233 ? 3.106 3.093 6.914 1.00 94.75 233 GLN A N 1
ATOM 1862 C CA . GLN A 1 233 ? 3.650 2.537 5.683 1.00 94.75 233 GLN A CA 1
ATOM 1863 C C . GLN A 1 233 ? 4.443 1.278 5.991 1.00 94.75 233 GLN A C 1
ATOM 1865 O O . GLN A 1 233 ? 5.329 1.289 6.851 1.00 94.75 233 GLN A O 1
ATOM 1870 N N . TYR A 1 234 ? 4.110 0.202 5.289 1.00 95.25 234 TYR A N 1
ATOM 1871 C CA . TYR A 1 234 ? 4.830 -1.063 5.316 1.00 95.25 234 TYR A CA 1
ATOM 1872 C C . TYR A 1 234 ? 5.540 -1.236 3.992 1.00 95.25 234 TYR A C 1
ATOM 1874 O O . TYR A 1 234 ? 4.906 -1.225 2.940 1.00 95.25 234 TYR A O 1
ATOM 1882 N N . TYR A 1 235 ? 6.843 -1.438 4.069 1.00 94.75 235 TYR A N 1
ATOM 1883 C CA . TYR A 1 235 ? 7.674 -1.738 2.924 1.00 94.75 235 TYR A CA 1
ATOM 1884 C C . TYR A 1 235 ? 7.974 -3.224 2.951 1.00 94.75 235 TYR A C 1
ATOM 1886 O O . TYR A 1 235 ? 8.548 -3.746 3.916 1.00 94.75 235 TYR A O 1
ATOM 1894 N N . ILE A 1 236 ? 7.512 -3.921 1.922 1.00 94.81 236 ILE A N 1
ATOM 1895 C CA . ILE A 1 236 ? 7.686 -5.361 1.784 1.00 94.81 236 ILE A CA 1
ATOM 1896 C C . ILE A 1 236 ? 8.284 -5.644 0.410 1.00 94.81 236 ILE A C 1
ATOM 1898 O O . ILE A 1 236 ? 7.973 -4.964 -0.564 1.00 94.81 236 ILE A O 1
ATOM 1902 N N . MET A 1 237 ? 9.166 -6.630 0.343 1.00 94.56 237 MET A N 1
ATOM 1903 C CA . MET A 1 237 ? 9.913 -6.973 -0.864 1.00 94.56 237 MET A CA 1
ATOM 1904 C C . MET A 1 237 ? 9.715 -8.440 -1.192 1.00 94.56 237 MET A C 1
ATOM 1906 O O . MET A 1 237 ? 9.635 -9.265 -0.283 1.00 94.56 237 MET A O 1
ATOM 1910 N N . GLU A 1 238 ? 9.659 -8.781 -2.475 1.00 94.00 238 GLU A N 1
ATOM 1911 C CA . GLU A 1 238 ? 9.542 -10.177 -2.907 1.00 94.00 238 GLU A CA 1
ATOM 1912 C C . GLU A 1 238 ? 10.723 -11.003 -2.378 1.00 94.00 238 GLU A C 1
ATOM 1914 O O . GLU A 1 238 ? 10.546 -12.040 -1.737 1.00 94.00 238 GLU A O 1
ATOM 1919 N N . ASN A 1 239 ? 11.928 -10.457 -2.541 1.00 94.75 239 ASN A N 1
ATOM 1920 C CA . ASN A 1 239 ? 13.163 -10.966 -1.967 1.00 94.75 239 ASN A CA 1
ATOM 1921 C C . ASN A 1 239 ? 13.863 -9.839 -1.208 1.00 94.75 239 ASN A C 1
ATOM 1923 O O . ASN A 1 239 ? 13.894 -8.702 -1.676 1.00 94.75 239 ASN A O 1
ATOM 1927 N N . LEU A 1 240 ? 14.441 -10.149 -0.044 1.00 94.06 240 LEU A N 1
ATOM 1928 C CA . LEU A 1 240 ? 15.303 -9.178 0.629 1.00 94.06 240 LEU A CA 1
ATOM 1929 C C . LEU A 1 240 ? 16.568 -8.941 -0.213 1.00 94.06 240 LEU A C 1
ATOM 1931 O O . LEU A 1 240 ? 17.059 -9.894 -0.829 1.00 94.06 240 LEU A O 1
ATOM 1935 N N . PRO A 1 241 ? 17.114 -7.714 -0.211 1.00 94.88 241 PRO A N 1
ATOM 1936 C CA . PRO A 1 241 ? 18.343 -7.389 -0.920 1.00 94.88 241 PRO A CA 1
ATOM 1937 C C . PRO A 1 241 ? 19.484 -8.355 -0.582 1.00 94.88 241 PRO A C 1
ATOM 1939 O O . PRO A 1 241 ? 19.771 -8.614 0.587 1.00 94.88 241 PRO A O 1
ATOM 1942 N N . ALA A 1 242 ? 20.133 -8.900 -1.613 1.00 95.31 242 ALA A N 1
ATOM 1943 C CA . ALA A 1 242 ? 21.207 -9.884 -1.451 1.00 95.31 242 ALA A CA 1
ATOM 1944 C C . ALA A 1 242 ? 22.578 -9.249 -1.159 1.00 95.31 242 ALA A C 1
ATOM 1946 O O . ALA A 1 242 ? 23.495 -9.938 -0.710 1.00 95.31 242 ALA A O 1
ATOM 1947 N N . THR A 1 243 ? 22.729 -7.952 -1.433 1.00 96.81 243 THR A N 1
ATOM 1948 C CA . THR A 1 243 ? 23.970 -7.189 -1.259 1.00 96.81 243 THR A CA 1
ATOM 1949 C C . THR A 1 243 ? 23.699 -5.886 -0.519 1.00 96.81 243 THR A C 1
ATOM 1951 O O . THR A 1 243 ? 22.558 -5.426 -0.451 1.00 96.81 243 THR A O 1
ATOM 1954 N N . GLN A 1 244 ? 24.763 -5.285 0.016 1.00 96.25 244 GLN A N 1
ATOM 1955 C CA . GLN A 1 244 ? 24.690 -3.992 0.691 1.00 96.25 244 GLN A CA 1
ATOM 1956 C C . GLN A 1 244 ? 24.204 -2.885 -0.258 1.00 96.25 244 GLN A C 1
ATOM 1958 O O . GLN A 1 244 ? 23.272 -2.176 0.091 1.00 96.25 244 GLN A O 1
ATOM 1963 N N . ASP A 1 245 ? 24.735 -2.815 -1.481 1.00 96.75 245 ASP A N 1
ATOM 1964 C CA . ASP A 1 245 ? 24.324 -1.819 -2.482 1.00 96.75 245 ASP A CA 1
ATOM 1965 C C . ASP A 1 245 ? 22.825 -1.913 -2.821 1.00 96.75 245 ASP A C 1
ATOM 1967 O O . ASP A 1 245 ? 22.134 -0.903 -2.948 1.00 96.75 245 ASP A O 1
ATOM 1971 N N . LEU A 1 246 ? 22.284 -3.135 -2.932 1.00 95.94 246 LEU A N 1
ATOM 1972 C CA . LEU A 1 246 ? 20.848 -3.330 -3.145 1.00 95.94 246 LEU A CA 1
ATOM 1973 C C . LEU A 1 246 ? 20.039 -2.940 -1.902 1.00 95.94 246 LEU A C 1
ATOM 1975 O O . LEU A 1 246 ? 18.928 -2.437 -2.036 1.00 95.94 246 LEU A O 1
ATOM 1979 N N . ALA A 1 247 ? 20.571 -3.165 -0.699 1.00 95.75 247 ALA A N 1
ATOM 1980 C CA . ALA A 1 247 ? 19.913 -2.757 0.538 1.00 95.75 247 ALA A CA 1
ATOM 1981 C C . ALA A 1 247 ? 19.854 -1.230 0.671 1.00 95.75 247 ALA A C 1
ATOM 1983 O O . ALA A 1 247 ? 18.818 -0.698 1.063 1.00 95.75 247 ALA A O 1
ATOM 1984 N N . GLU A 1 248 ? 20.929 -0.538 0.294 1.00 96.38 248 GLU A N 1
ATOM 1985 C CA . GLU A 1 248 ? 20.991 0.924 0.241 1.00 96.38 248 GLU A CA 1
ATOM 1986 C C . GLU A 1 248 ? 20.012 1.474 -0.799 1.00 96.38 248 GLU A C 1
ATOM 1988 O O . GLU A 1 248 ? 19.193 2.324 -0.463 1.00 96.38 248 GLU A O 1
ATOM 1993 N N . SER A 1 249 ? 19.978 0.900 -2.007 1.00 95.12 249 SER A N 1
ATOM 1994 C CA . SER A 1 249 ? 19.003 1.276 -3.041 1.00 95.12 249 SER A CA 1
ATOM 1995 C C . SER A 1 249 ? 17.545 1.070 -2.599 1.00 95.12 249 SER A C 1
ATOM 1997 O O . SER A 1 249 ? 16.689 1.901 -2.903 1.00 95.12 249 SER A O 1
ATOM 1999 N N . ALA A 1 250 ? 17.245 -0.011 -1.869 1.00 94.81 250 ALA A N 1
ATOM 2000 C CA . ALA A 1 250 ? 15.909 -0.239 -1.314 1.00 94.81 250 ALA A CA 1
ATOM 2001 C C . ALA A 1 250 ? 15.546 0.798 -0.239 1.00 94.81 250 ALA A C 1
ATOM 2003 O O . ALA A 1 250 ? 14.429 1.316 -0.236 1.00 94.81 250 ALA A O 1
ATOM 2004 N N . GLU A 1 251 ? 16.477 1.124 0.662 1.00 96.19 251 GLU A N 1
ATOM 2005 C CA . GLU A 1 251 ? 16.249 2.130 1.703 1.00 96.19 251 GLU A CA 1
ATOM 2006 C C . GLU A 1 251 ? 16.060 3.529 1.103 1.00 96.19 251 GLU A C 1
ATOM 2008 O O . GLU A 1 251 ? 15.123 4.221 1.493 1.00 96.19 251 GLU A O 1
ATOM 2013 N N . GLU A 1 252 ? 16.875 3.924 0.122 1.00 95.38 252 GLU A N 1
ATOM 2014 C CA . GLU A 1 252 ? 16.735 5.199 -0.593 1.00 95.38 252 GLU A CA 1
ATOM 2015 C C . GLU A 1 252 ? 15.381 5.304 -1.301 1.00 95.38 252 GLU A C 1
ATOM 2017 O O . GLU A 1 252 ? 14.674 6.301 -1.139 1.00 95.38 252 GLU A O 1
ATOM 2022 N N . GLN A 1 253 ? 14.974 4.251 -2.019 1.00 92.75 253 GLN A N 1
ATOM 2023 C CA . GLN A 1 253 ? 13.678 4.208 -2.693 1.00 92.75 253 GLN A CA 1
ATOM 2024 C C . GLN A 1 253 ? 12.521 4.352 -1.697 1.00 92.75 253 GLN A C 1
ATOM 2026 O O . GLN A 1 253 ? 11.594 5.128 -1.922 1.00 92.75 253 GLN A O 1
ATOM 2031 N N . PHE A 1 254 ? 12.546 3.615 -0.586 1.00 93.81 254 PHE A N 1
ATOM 2032 C CA . PHE A 1 254 ? 11.469 3.661 0.403 1.00 93.81 254 PHE A CA 1
ATOM 2033 C C . PHE A 1 254 ? 11.468 4.952 1.229 1.00 93.81 254 PHE A C 1
ATOM 2035 O O . PHE A 1 254 ? 10.395 5.436 1.587 1.00 93.81 254 PHE A O 1
ATOM 2042 N N . ALA A 1 255 ? 12.630 5.554 1.486 1.00 94.94 255 ALA A N 1
ATOM 2043 C CA . ALA A 1 255 ? 12.725 6.875 2.101 1.00 94.94 255 ALA A CA 1
ATOM 2044 C C . ALA A 1 255 ? 12.141 7.961 1.187 1.00 94.94 255 ALA A C 1
ATOM 2046 O O . ALA A 1 255 ? 11.361 8.793 1.646 1.00 94.94 255 ALA A O 1
ATOM 2047 N N . PHE A 1 256 ? 12.449 7.907 -0.110 1.00 93.94 256 PHE A N 1
ATOM 2048 C CA . PHE A 1 256 ? 11.881 8.810 -1.106 1.00 93.94 256 PHE A CA 1
ATOM 2049 C C . PHE A 1 256 ? 10.351 8.698 -1.179 1.00 93.94 256 PHE A C 1
ATOM 2051 O O . PHE A 1 256 ? 9.652 9.707 -1.134 1.00 93.94 256 PHE A O 1
ATOM 2058 N N . LEU A 1 257 ? 9.804 7.479 -1.202 1.00 92.56 257 LEU A N 1
ATOM 2059 C CA . LEU A 1 257 ? 8.351 7.268 -1.215 1.00 92.56 257 LEU A CA 1
ATOM 2060 C C . LEU A 1 257 ? 7.663 7.731 0.070 1.00 92.56 257 LEU A C 1
ATOM 2062 O O . LEU A 1 257 ? 6.547 8.252 0.015 1.00 92.56 257 LEU A O 1
ATOM 2066 N N . GLN A 1 258 ? 8.315 7.560 1.224 1.00 93.44 258 GLN A N 1
ATOM 2067 C CA . GLN A 1 258 ? 7.827 8.148 2.466 1.00 93.44 258 GLN A CA 1
ATOM 2068 C C . GLN A 1 258 ? 7.738 9.667 2.326 1.00 93.44 258 GLN A C 1
ATOM 2070 O O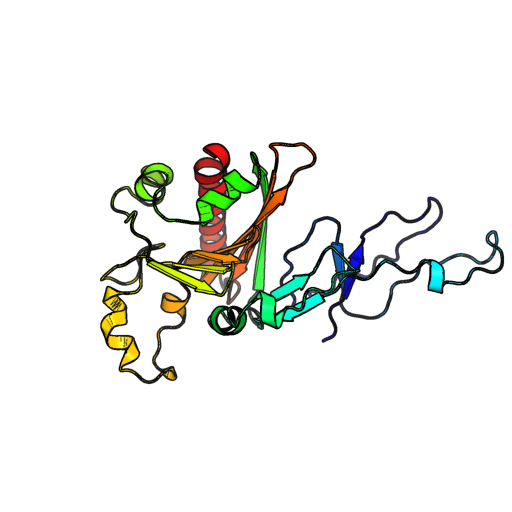 . GLN A 1 258 ? 6.706 10.235 2.670 1.00 93.44 258 GLN A O 1
ATOM 2075 N N . GLU A 1 259 ? 8.792 10.314 1.823 1.00 94.00 259 GLU A N 1
ATOM 2076 C CA . GLU A 1 259 ? 8.828 11.767 1.673 1.00 94.00 259 GLU A CA 1
ATOM 2077 C C . GLU A 1 259 ? 7.723 12.272 0.741 1.00 94.00 259 GLU A C 1
ATOM 2079 O O . GLU A 1 259 ? 6.995 13.187 1.124 1.00 94.00 259 GLU A O 1
ATOM 2084 N N . VAL A 1 260 ? 7.543 11.638 -0.421 1.00 92.25 260 VAL A N 1
ATOM 2085 C CA . VAL A 1 260 ? 6.472 11.974 -1.371 1.00 92.25 260 VAL A CA 1
ATOM 2086 C C . VAL A 1 260 ? 5.103 11.887 -0.699 1.00 92.25 260 VAL A C 1
ATOM 2088 O O . VAL A 1 260 ? 4.337 12.848 -0.707 1.00 92.25 260 VAL A O 1
ATOM 2091 N N . VAL A 1 261 ? 4.795 10.769 -0.039 1.00 92.69 261 VAL A N 1
ATOM 2092 C CA . VAL A 1 261 ? 3.487 10.612 0.608 1.00 92.69 261 VAL A CA 1
ATOM 2093 C C . VAL A 1 261 ? 3.313 11.605 1.758 1.00 92.69 261 VAL A C 1
ATOM 2095 O O . VAL A 1 261 ? 2.269 12.239 1.889 1.00 92.69 261 VAL A O 1
ATOM 2098 N N . GLU A 1 262 ? 4.307 11.741 2.629 1.00 94.06 262 GLU A N 1
ATOM 2099 C CA . GLU A 1 262 ? 4.206 12.587 3.817 1.00 94.06 262 GLU A CA 1
ATOM 2100 C C . GLU A 1 262 ? 4.098 14.073 3.451 1.00 94.06 262 GLU A C 1
ATOM 2102 O O . GLU A 1 262 ? 3.294 14.794 4.047 1.00 94.06 262 GLU A O 1
ATOM 2107 N N . ARG A 1 263 ? 4.881 14.537 2.471 1.00 92.81 263 ARG A N 1
ATOM 2108 C CA . ARG A 1 263 ? 5.031 15.965 2.154 1.00 92.81 263 ARG A CA 1
ATOM 2109 C C . ARG A 1 263 ? 4.217 16.447 0.964 1.00 92.81 263 ARG A C 1
ATOM 2111 O O . ARG A 1 263 ? 3.908 17.637 0.914 1.00 92.81 263 ARG A O 1
ATOM 2118 N N . GLU A 1 264 ? 3.881 15.572 0.026 1.00 91.38 264 GLU A N 1
ATOM 2119 C CA . GLU A 1 264 ? 3.164 15.957 -1.193 1.00 91.38 264 GLU A CA 1
ATOM 2120 C C . GLU A 1 264 ? 1.707 15.514 -1.128 1.00 91.38 264 GLU A C 1
ATOM 2122 O O . GLU A 1 264 ? 0.830 16.356 -1.292 1.00 91.38 264 GLU A O 1
ATOM 2127 N N . ASP A 1 265 ? 1.432 14.251 -0.787 1.00 88.50 265 ASP A N 1
ATOM 2128 C CA . ASP A 1 265 ? 0.049 13.763 -0.692 1.00 88.50 265 ASP A CA 1
ATOM 2129 C C . ASP A 1 265 ? -0.640 14.256 0.580 1.00 88.50 265 ASP A C 1
ATOM 2131 O O . ASP A 1 265 ? -1.702 14.872 0.541 1.00 88.50 265 ASP A O 1
ATOM 2135 N N . ILE A 1 266 ? -0.048 13.968 1.741 1.00 87.19 266 ILE A N 1
ATOM 2136 C CA . ILE A 1 266 ? -0.711 14.158 3.034 1.00 87.19 266 ILE A CA 1
ATOM 2137 C C . ILE A 1 266 ? -0.641 15.608 3.507 1.00 87.19 266 ILE A C 1
ATOM 2139 O O . ILE A 1 266 ? -1.622 16.103 4.059 1.00 87.19 266 ILE A O 1
ATOM 2143 N N . ALA A 1 267 ? 0.484 16.299 3.322 1.00 83.75 267 ALA A N 1
ATOM 2144 C CA . ALA A 1 267 ? 0.619 17.679 3.790 1.00 83.75 267 ALA A CA 1
ATOM 2145 C C . ALA A 1 267 ? -0.199 18.692 2.966 1.00 83.75 267 ALA A C 1
ATOM 2147 O O . ALA A 1 267 ? -0.452 19.792 3.455 1.00 83.75 267 ALA A O 1
ATOM 2148 N N . GLN A 1 268 ? -0.606 18.333 1.744 1.00 76.69 268 GLN A N 1
ATOM 2149 C CA . GLN A 1 268 ? -1.440 19.170 0.871 1.00 76.69 268 GLN A CA 1
ATOM 2150 C C . GLN A 1 268 ? -2.937 18.804 0.934 1.00 76.69 268 GLN A C 1
ATOM 2152 O O . GLN A 1 268 ? -3.739 19.436 0.243 1.00 76.69 268 GLN A O 1
ATOM 2157 N N . ALA A 1 269 ? -3.302 17.794 1.735 1.00 74.31 269 ALA A N 1
ATOM 2158 C CA . ALA A 1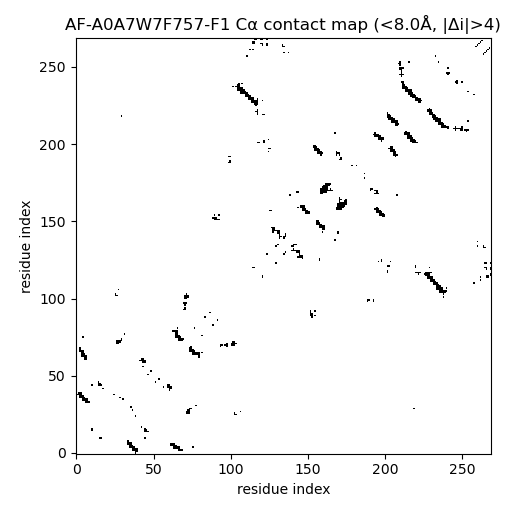 269 ? -4.660 17.263 1.871 1.00 74.31 269 ALA A CA 1
ATOM 2159 C C . ALA A 1 269 ? -5.538 18.025 2.879 1.00 74.31 269 ALA A C 1
ATOM 2161 O O . ALA A 1 269 ? -5.030 18.510 3.917 1.00 74.31 269 ALA A O 1
#

Foldseek 3Di:
DDKWKFFQDDDDPPWDQPDDDDDPDLADDPDPPRIDMDPDDFRFTPDDCPPDDDDDSVVRTTDIWDWDAALSHIDTDPDRVDPDDVCLLCQCVSVLSVLVVNSQWFFDDKDKDKFWALVQLQVLLVFQLCVLPLCCPPQRNPDDRDWDWDDRPPKIFTAADDLDPDRARHDDDNVCVCVVVDDPVPDPSLSVPAGWIDDPDFWIWHWDDWLATKIWIWGWAGDPDHGMIMIMITIIHSDARPDPRSSVRSVVVVVSVCCSSVPRRGVVD

Solvent-accessible surface area (backbone atoms only — not comparable to full-atom values): 15512 Å² total; per-residue (Å²): 136,68,70,43,32,26,61,66,67,82,60,64,100,88,49,67,81,82,84,72,78,85,69,92,60,90,65,52,77,74,69,54,93,56,50,46,72,48,78,75,80,85,76,65,76,73,73,66,73,84,87,65,67,94,70,70,68,78,85,65,48,66,59,63,32,55,53,47,80,55,42,41,34,52,48,71,42,92,56,58,85,61,86,80,57,64,66,79,56,36,52,63,44,46,65,63,50,35,68,73,47,45,59,68,40,38,84,72,51,75,51,75,50,76,40,37,34,29,69,48,49,43,50,58,67,72,58,32,68,52,44,30,68,64,32,26,87,79,81,33,59,84,49,69,47,55,62,46,81,44,73,26,79,78,24,37,39,36,35,22,80,22,70,54,81,92,46,91,74,30,41,38,52,53,61,42,70,64,52,82,83,46,62,74,92,74,54,65,53,67,60,68,60,40,26,41,36,31,46,65,79,46,33,36,39,36,54,49,80,37,38,43,59,31,34,44,36,39,38,42,37,73,38,98,48,94,59,26,15,37,37,37,36,39,36,33,19,60,53,74,49,91,45,70,71,29,42,51,37,29,50,54,46,52,50,50,52,49,48,46,44,56,63,42,46,26,66,71,72

Radius of gyration: 21.2 Å; Cα contacts (8 Å, |Δi|>4): 471; chains: 1; bounding box: 46×41×74 Å

pLDDT: mean 78.72, std 19.29, range [27.22, 96.81]

Nearest PDB structures (foldseek):
  7q05-assembly1_D  TM=6.612E-01  e=3.283E-07  Comamonas sp.
  7vju-assembly1_C  TM=6.369E-01  e=1.262E-06  Comamonas testosteroni KF-1
  7q06-assembly1_E  TM=6.139E-01  e=1.868E-06  Comamonas sp.
  7q04-assembly1_E  TM=5.338E-01  e=8.055E-07  Comamonas sp.
  7q05-assembly1_E  TM=5.642E-01  e=1.579E-06  Comamonas sp.

Sequence (269 aa):
MRVRARVNGLPPPECEVGAGSLRQSRAFYLPVPWLDIRSGRQPYWHFGTRGFGDIDKADYGLRQFPVIERAGLIWAIVNPDTQLEIEPFLKGYDEVLSTFGFKDWKFFSKRQFKGPNWKLSYDGYLGYYHVPVLHGETFGRDMTNRGVYFTWGPHQHIKTPAMTPGHVATETLGYMAAIADRPEDEWDLETLSYGVWTVFPCISIASFGGGGRGVMISQVIPGERVGESTTFQYYIMENLPATQDLAESAEEQFAFLQEVVEREDIAQA

Organism: NCBI:txid333708